Protein 8BJU (pdb70)

InterPro domains:
  IPR000719 Protein kinase domain [PF00069] (299-568)
  IPR000719 Protein kinase domain [PS50011] (299-569)
  IPR000719 Protein kinase domain [SM00220] (299-569)
  IPR008271 Serine/threonine-protein kinase, active site [PS00108] (422-434)
  IPR011009 Protein kinase-like domain superfamily [SSF56112] (279-580)
  IPR017164 Wee1-like protein kinase [PIRSF037281] (6-646)
  IPR017441 Protein kinase, ATP binding site [PS00107] (305-328)
  IPR050339 Cell Cycle and Stress Response Kinase [PTHR11042] (220-592)

Radius of gyration: 18.37 Å; Cα contacts (8 Å, |Δi|>4): 477; chains: 1; bounding box: 47×48×35 Å

B-factor: mean 33.81, std 9.66, range [19.19, 71.42]

Sequence (260 aa):
SRYTTEFHELEKIGSGEFGSVFKCVKRLDGCIYAIKRSKKPLAGSVDEQNALREVYAHAVLGQHSHVVRYFSAWAEDDHMLIQNEYCNGGSLADAISENYRIMSYFKEAELKDLLLQVGRGLRYIHSMSLVHMDIKPSNIFISRKVVMFKIGDLGHVTRISSPQVEEGDSRFLANEVLQENYTHLPKADIFALALTVVCAAGAEPLPRNGDQWHEIRQGRLPRIPQVLSQEFTELLKVMIHPDPERRPSAMALVKHSVVLLS

Foldseek 3Di:
DCDVVQWDFDAWQDDDQQATWTFIQGVPPRATKIKGKAAQDDPPDLSNLLVVQVVVCLVQDDDDLAAWAWDDWDDDPRMIMTITHDAVQAWQLVVLVVQVVVVHFQPQLRLLQLLLQNLRQLVRQVVSQKAQQEDARNQWGWHDVIHIHGHRSSQIAGLVDHDGDDYQLLLAAVCVVVVNSNLRLLSNLSSSLVRSQSRLAFDPGDNDDPRSVCLNCQDRGDGPDDYDPVVVVLSSQSSHNDSVSNDGSVRSNVDVVSVD

GO terms:
  GO:0004713 protein tyrosine kinase activity (F, IDA)
  GO:0005634 nucleus (C, IDA)
  GO:0010972 negative regulation of G2/M transition of mitotic cell cycle (P, IDA)
  GO:0004713 protein tyrosine kinase activity (F, EXP)
  GO:0004713 protein tyrosine kinase activity (F, TAS)
  GO:0005634 nucleus (C, TAS)
  GO:0005654 nucleoplasm (C, TAS)
  GO:0045740 positive regulation of DNA replication (P, TAS)
  GO:2000134 negative regulation of G1/S transition of mitotic cell cycle (P, TAS)
  GO:0000086 G2/M transition of mitotic cell cycle (P, TAS)
  GO:0005515 protein binding (F, IPI)
  GO:0005730 nucleolus (C, IDA)

Secondary structure (DSSP, 8-state):
-HHHHHEEEEEEEEEETTEEEEEEEETTT--EEEEEEEEPPPTTSHHHHHHHHHHHHHHH----TTBPPEEEEEEETTEEEEEEE--TT-BHHHHHHHHHHTT----HHHHHHHHHHHHHHHHHHHHTTEE----SGGGEEEE---EEEE--GGG-EETTB-------TTT--HHHHTT--TTHHHHHHHHHHHHHHHHTTPPPPPSSHHHHHHHHTTPPPP-SS---HHHHHHHHHHT-SSGGGSPPHHHHHT-HHHH-

Structure (mmCIF, N/CA/C/O backbone):
data_8BJU
#
_entry.id   8BJU
#
_cell.length_a   46.622
_cell.length_b   50.577
_cell.length_c   117.570
_cell.angle_alpha   90.00
_cell.angle_beta   90.00
_cell.angle_gamma   90.00
#
_symmetry.space_group_name_H-M   'P 21 21 21'
#
loop_
_entity.id
_entity.type
_entity.pdbx_description
1 polymer 'Wee1-like protein kinase'
2 non-polymer 2-(2-methoxyphenyl)-6-[[4-(4-methylpiperazin-1-yl)phenyl]amino]-1-[6-(2-oxidanylpropan-2-yl)pyridin-2-yl]pyrazolo[3,4-d]pyrimidin-3-one
3 water water
#
loop_
_atom_site.group_PDB
_atom_site.id
_atom_site.type_symbol
_atom_site.label_atom_id
_atom_site.label_alt_id
_atom_site.label_comp_id
_atom_site.label_asym_id
_atom_site.label_entity_id
_atom_site.label_seq_id
_atom_site.pdbx_PDB_ins_code
_atom_site.Cartn_x
_atom_site.Cartn_y
_atom_site.Cartn_z
_atom_site.occupancy
_atom_site.B_iso_or_equiv
_atom_site.auth_seq_id
_atom_site.auth_comp_id
_atom_site.auth_asym_id
_atom_site.auth_atom_id
_atom_site.pdbx_PDB_model_num
ATOM 1 N N . SER A 1 3 ? -33.363 -23.897 23.592 1.00 42.17 293 SER A N 1
ATOM 2 C CA . SER A 1 3 ? -32.496 -22.748 23.313 1.00 38.79 293 SER A CA 1
ATOM 3 C C . SER A 1 3 ? -31.919 -22.874 21.914 1.00 35.38 293 SER A C 1
ATOM 4 O O . SER A 1 3 ? -31.266 -23.868 21.641 1.00 34.54 293 SER A O 1
ATOM 7 N N . ARG A 1 4 ? -32.122 -21.878 21.033 1.00 33.03 294 ARG A N 1
ATOM 8 C CA . ARG A 1 4 ? -31.548 -21.924 19.676 1.00 31.71 294 ARG A CA 1
ATOM 9 C C . ARG A 1 4 ? -30.005 -21.989 19.771 1.00 30.81 294 ARG A C 1
ATOM 10 O O . ARG A 1 4 ? -29.363 -22.711 19.022 1.00 30.76 294 ARG A O 1
ATOM 18 N N . TYR A 1 5 ? -29.426 -21.242 20.718 1.00 29.59 295 TYR A N 1
ATOM 19 C CA . TYR A 1 5 ? -27.986 -21.163 20.904 1.00 29.14 295 TYR A CA 1
ATOM 20 C C . TYR A 1 5 ? -27.410 -22.522 21.207 1.00 30.49 295 TYR A C 1
ATOM 21 O O . TYR A 1 5 ? -26.480 -22.945 20.517 1.00 30.48 295 TYR A O 1
ATOM 30 N N . THR A 1 6 ? -28.002 -23.244 22.161 1.00 31.65 296 THR A N 1
ATOM 31 C CA . THR A 1 6 ? -27.464 -24.558 22.520 1.00 33.44 296 THR A CA 1
ATOM 32 C C . THR A 1 6 ? -27.875 -25.653 21.507 1.00 33.41 296 THR A C 1
ATOM 33 O O . THR A 1 6 ? -27.131 -26.607 21.312 1.00 34.26 296 THR A O 1
ATOM 37 N N . THR A 1 7 ? -29.039 -25.510 20.857 1.00 32.31 297 THR A N 1
ATOM 38 C CA . THR A 1 7 ? -29.476 -26.479 19.860 1.00 32.10 297 THR A CA 1
ATOM 39 C C . THR A 1 7 ? -28.630 -26.401 18.582 1.00 31.21 297 THR A C 1
ATOM 40 O O . THR A 1 7 ? -28.161 -27.435 18.101 1.00 31.74 297 THR A O 1
ATOM 44 N N . GLU A 1 8 ? -28.414 -25.193 18.049 1.00 28.91 298 GLU A N 1
ATOM 45 C CA . GLU A 1 8 ? -27.729 -25.001 16.776 1.00 28.52 298 GLU A CA 1
ATOM 46 C C . GLU A 1 8 ? -26.193 -24.938 16.872 1.00 27.47 298 GLU A C 1
ATOM 47 O O . GLU A 1 8 ? -25.532 -25.109 15.848 1.00 27.38 298 GLU A O 1
ATOM 53 N N . PHE A 1 9 ? -25.651 -24.564 18.050 1.00 25.87 299 PHE A N 1
ATOM 54 C CA . PHE A 1 9 ? -24.210 -24.361 18.209 1.00 25.09 299 PHE A CA 1
ATOM 55 C C . PHE A 1 9 ? -23.628 -25.095 19.408 1.00 24.70 299 PHE A C 1
ATOM 56 O O . PHE A 1 9 ? -24.313 -25.366 20.385 1.00 25.31 299 PHE A O 1
ATOM 64 N N . HIS A 1 10 ? -22.325 -25.365 19.366 1.00 24.77 300 HIS A N 1
ATOM 65 C CA . HIS A 1 10 ? -21.601 -25.902 20.491 1.00 24.67 300 HIS A CA 1
ATOM 66 C C . HIS A 1 10 ? -20.473 -24.910 20.803 1.00 25.46 300 HIS A C 1
ATOM 67 O O . HIS A 1 10 ? -19.667 -24.605 19.924 1.00 25.41 300 HIS A O 1
ATOM 74 N N . GLU A 1 11 ? -20.420 -24.396 22.045 1.00 26.72 301 GLU A N 1
ATOM 75 C CA . GLU A 1 11 ? -19.347 -23.492 22.505 1.00 27.56 301 GLU A CA 1
ATOM 76 C C . GLU A 1 11 ? -18.015 -24.206 22.539 1.00 29.60 301 GLU A C 1
ATOM 77 O O . GLU A 1 11 ? -17.917 -25.262 23.169 1.00 32.19 301 GLU A O 1
ATOM 83 N N . LEU A 1 12 ? -16.973 -23.580 22.014 1.00 29.43 302 LEU A N 1
ATOM 84 C CA . LEU A 1 12 ? -15.611 -24.109 21.931 1.00 30.93 302 LEU A CA 1
ATOM 85 C C . LEU A 1 12 ? -14.551 -23.358 22.708 1.00 33.63 302 LEU A C 1
ATOM 86 O O . LEU A 1 12 ? -13.528 -23.968 23.050 1.00 35.08 302 LEU A O 1
ATOM 91 N N . GLU A 1 13 ? -14.752 -22.062 22.988 1.00 33.23 303 GLU A N 1
ATOM 92 C CA . GLU A 1 13 ? -13.735 -21.249 23.672 1.00 33.19 303 GLU A CA 1
ATOM 93 C C . GLU A 1 13 ? -14.323 -19.864 23.983 1.00 32.14 303 GLU A C 1
ATOM 94 O O . GLU A 1 13 ? -14.881 -19.247 23.073 1.00 31.82 303 GLU A O 1
ATOM 100 N N . LYS A 1 14 ? -14.196 -19.351 25.231 1.00 30.04 304 LYS A N 1
ATOM 101 C CA . LYS A 1 14 ? -14.644 -17.982 25.535 1.00 28.07 304 LYS A CA 1
ATOM 102 C C . LYS A 1 14 ? -13.582 -17.058 24.964 1.00 27.76 304 LYS A C 1
ATOM 103 O O . LYS A 1 14 ? -12.388 -17.268 25.212 1.00 30.40 304 LYS A O 1
ATOM 109 N N . ILE A 1 15 ? -13.980 -16.101 24.102 1.00 24.61 305 ILE A N 1
ATOM 110 C CA . ILE A 1 15 ? -13.004 -15.217 23.483 1.00 23.84 305 ILE A CA 1
ATOM 111 C C . ILE A 1 15 ? -13.154 -13.736 23.860 1.00 25.26 305 ILE A C 1
ATOM 112 O O . ILE A 1 15 ? -12.317 -12.923 23.457 1.00 26.10 305 ILE A O 1
ATOM 117 N N . GLY A 1 16 ? -14.173 -13.392 24.626 1.00 26.49 306 GLY A N 1
ATOM 118 C CA . GLY A 1 16 ? -14.395 -12.016 25.035 1.00 28.36 306 GLY A CA 1
ATOM 119 C C . GLY A 1 16 ? -15.283 -11.955 26.254 1.00 31.30 306 GLY A C 1
ATOM 120 O O . GLY A 1 16 ? -16.141 -12.821 26.444 1.00 29.36 306 GLY A O 1
ATOM 121 N N . SER A 1 17 ? -15.043 -10.973 27.107 1.00 34.78 307 SER A N 1
ATOM 122 C CA . SER A 1 17 ? -15.839 -10.801 28.325 1.00 38.84 307 SER A CA 1
ATOM 123 C C . SER A 1 17 ? -15.732 -9.375 28.799 1.00 42.60 307 SER A C 1
ATOM 124 O O . SER A 1 17 ? -14.663 -8.767 28.698 1.00 43.51 307 SER A O 1
ATOM 127 N N . GLY A 1 18 ? -16.833 -8.854 29.318 1.00 44.13 308 GLY A N 1
ATOM 128 C CA . GLY A 1 18 ? -16.864 -7.503 29.854 1.00 45.64 308 GLY A CA 1
ATOM 129 C C . GLY A 1 18 ? -18.267 -7.020 30.113 1.00 46.66 308 GLY A C 1
ATOM 130 O O . GLY A 1 18 ? -19.178 -7.818 30.364 1.00 45.73 308 GLY A O 1
ATOM 131 N N . GLU A 1 19 ? -18.437 -5.701 30.078 1.00 48.07 309 GLU A N 1
ATOM 132 C CA . GLU A 1 19 ? -19.746 -5.088 30.275 1.00 49.55 309 GLU A CA 1
ATOM 133 C C . GLU A 1 19 ? -20.658 -5.470 29.088 1.00 49.98 309 GLU A C 1
ATOM 134 O O . GLU A 1 19 ? -21.839 -5.749 29.301 1.00 50.82 309 GLU A O 1
ATOM 140 N N . PHE A 1 20 ? -20.081 -5.590 27.854 1.00 49.14 310 PHE A N 1
ATOM 141 C CA . PHE A 1 20 ? -20.788 -6.033 26.647 1.00 48.11 310 PHE A CA 1
ATOM 142 C C . PHE A 1 20 ? -21.334 -7.481 26.735 1.00 46.39 310 PHE A C 1
ATOM 143 O O . PHE A 1 20 ? -22.000 -7.937 25.814 1.00 47.01 310 PHE A O 1
ATOM 151 N N . GLY A 1 21 ? -21.013 -8.207 27.797 1.00 44.13 311 GLY A N 1
ATOM 152 C CA . GLY A 1 21 ? -21.471 -9.579 27.980 1.00 41.49 311 GLY A CA 1
ATOM 153 C C . GLY A 1 21 ? -20.346 -10.566 27.796 1.00 37.03 311 GLY A C 1
ATOM 154 O O . GLY A 1 21 ? -19.317 -10.475 28.475 1.00 37.48 311 GLY A O 1
ATOM 155 N N . SER A 1 22 ? -20.534 -11.538 26.902 1.00 32.38 312 SER A N 1
ATOM 156 C CA . SER A 1 22 ? -19.488 -12.539 26.635 1.00 28.73 312 SER A CA 1
ATOM 157 C C . SER A 1 22 ? -19.554 -12.946 25.168 1.00 25.20 312 SER A C 1
ATOM 158 O O . SER A 1 22 ? -20.619 -12.950 24.573 1.00 24.31 312 SER A O 1
ATOM 161 N N . VAL A 1 23 ? -18.410 -13.241 24.600 1.00 23.97 313 VAL A N 1
ATOM 162 C CA . VAL A 1 23 ? -18.343 -13.706 23.209 1.00 22.72 313 VAL A CA 1
ATOM 163 C C . VAL A 1 23 ? -17.664 -15.095 23.238 1.00 23.69 313 VAL A C 1
ATOM 164 O O . VAL A 1 23 ? -16.662 -15.285 23.935 1.00 23.49 313 VAL A O 1
ATOM 168 N N . PHE A 1 24 ? -18.232 -16.091 22.517 1.00 23.75 314 PHE A N 1
ATOM 169 C CA . PHE A 1 24 ? -17.638 -17.411 22.445 1.00 24.05 314 PHE A CA 1
ATOM 170 C C . PHE A 1 24 ? -17.393 -17.795 20.990 1.00 22.52 314 PHE A C 1
ATOM 171 O O . PHE A 1 24 ? -18.124 -17.419 20.083 1.00 21.50 314 PHE A O 1
ATOM 179 N N . LYS A 1 25 ? -16.337 -18.552 20.779 1.00 22.17 315 LYS A N 1
ATOM 180 C CA . LYS A 1 25 ? -16.044 -19.177 19.519 1.00 22.23 315 LYS A CA 1
ATOM 181 C C . LYS A 1 25 ? -16.952 -20.436 19.558 1.00 23.46 315 LYS A C 1
ATOM 182 O O . LYS A 1 25 ? -16.884 -21.211 20.512 1.00 24.65 315 LYS A O 1
ATOM 188 N N . CYS A 1 26 ? -17.820 -20.625 18.547 1.00 22.22 316 CYS A N 1
ATOM 189 C CA . CYS A 1 26 ? -18.755 -21.763 18.547 1.00 22.71 316 CYS A CA 1
ATOM 190 C C . CYS A 1 26 ? -18.676 -22.487 17.220 1.00 23.11 316 CYS A C 1
ATOM 191 O O . CYS A 1 26 ? -18.471 -21.843 16.208 1.00 24.14 316 CYS A O 1
ATOM 194 N N . VAL A 1 27 ? -18.990 -23.778 17.224 1.00 22.54 317 VAL A N 1
ATOM 195 C CA . VAL A 1 27 ? -19.185 -24.484 15.974 1.00 22.93 317 VAL A CA 1
ATOM 196 C C . VAL A 1 27 ? -20.707 -24.608 15.750 1.00 23.73 317 VAL A C 1
ATOM 197 O O . VAL A 1 27 ? -21.446 -24.960 16.668 1.00 25.10 317 VAL A O 1
ATOM 201 N N . LYS A 1 28 ? -21.155 -24.353 14.510 1.00 23.08 318 LYS A N 1
ATOM 202 C CA . LYS A 1 28 ? -22.571 -24.521 14.183 1.00 23.40 318 LYS A CA 1
ATOM 203 C C . LYS A 1 28 ? -22.720 -25.982 13.762 1.00 24.10 318 LYS A C 1
ATOM 204 O O . LYS A 1 28 ? -22.020 -26.418 12.864 1.00 24.37 318 LYS A O 1
ATOM 210 N N . ARG A 1 29 ? -23.598 -26.715 14.410 1.00 24.85 319 ARG A N 1
ATOM 211 C CA . ARG A 1 29 ? -23.742 -28.159 14.165 1.00 26.61 319 ARG A CA 1
ATOM 212 C C . ARG A 1 29 ? -24.102 -28.525 12.758 1.00 27.09 319 ARG A C 1
ATOM 213 O O . ARG A 1 29 ? -23.601 -29.527 12.232 1.00 27.98 319 ARG A O 1
ATOM 221 N N . LEU A 1 30 ? -24.966 -27.729 12.136 1.00 27.25 320 LEU A N 1
ATOM 222 C CA . LEU A 1 30 ? -25.454 -28.039 10.809 1.00 29.12 320 LEU A CA 1
ATOM 223 C C . LEU A 1 30 ? -24.416 -27.894 9.714 1.00 29.40 320 LEU A C 1
ATOM 224 O O . LEU A 1 30 ? -24.406 -28.696 8.762 1.00 31.38 320 LEU A O 1
ATOM 229 N N . ASP A 1 31 ? -23.576 -26.846 9.792 1.00 27.70 321 ASP A N 1
ATOM 230 C CA . ASP A 1 31 ? -22.626 -26.594 8.714 1.00 26.48 321 ASP A CA 1
ATOM 231 C C . ASP A 1 31 ? -21.177 -26.854 9.065 1.00 26.46 321 ASP A C 1
ATOM 232 O O . ASP A 1 31 ? -20.344 -26.797 8.161 1.00 27.41 321 ASP A O 1
ATOM 237 N N . GLY A 1 32 ? -20.892 -27.154 10.331 1.00 25.86 322 GLY A N 1
ATOM 238 C CA . GLY A 1 32 ? -19.533 -27.422 10.803 1.00 27.08 322 GLY A CA 1
ATOM 239 C C . GLY A 1 32 ? -18.603 -26.222 10.763 1.00 26.47 322 GLY A C 1
ATOM 240 O O . GLY A 1 32 ? -17.377 -26.386 10.835 1.00 28.16 322 GLY A O 1
ATOM 241 N N . CYS A 1 33 ? -19.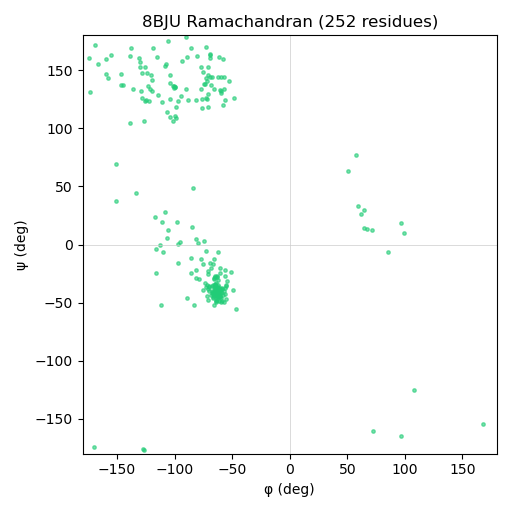156 -25.030 10.587 1.00 24.14 323 CYS A N 1
ATOM 242 C CA . CYS A 1 33 ? -18.366 -23.817 10.501 1.00 23.97 323 CYS A CA 1
ATOM 243 C C . CYS A 1 33 ? -18.239 -23.154 11.864 1.00 23.87 323 CYS A C 1
ATOM 244 O O . CYS A 1 33 ? -19.078 -23.350 12.734 1.00 24.63 323 CYS A O 1
ATOM 247 N N . ILE A 1 34 ? -17.206 -22.336 12.009 1.00 23.71 324 ILE A N 1
ATOM 248 C CA . ILE A 1 34 ? -16.928 -21.663 13.279 1.00 23.48 324 ILE A CA 1
ATOM 249 C C . ILE A 1 34 ? -17.436 -20.241 13.232 1.00 22.38 324 ILE A C 1
ATOM 250 O O . ILE A 1 34 ? -17.239 -19.532 12.244 1.00 23.81 324 ILE A O 1
ATOM 255 N N . TYR A 1 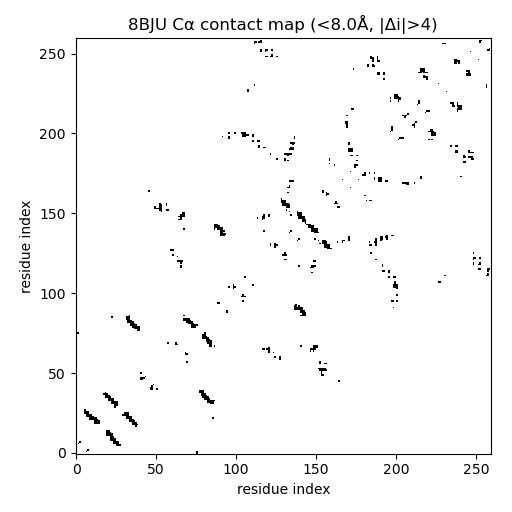35 ? -18.094 -19.824 14.299 1.00 20.81 325 TYR A N 1
ATOM 256 C CA . TYR A 1 35 ? -18.632 -18.472 14.393 1.00 20.92 325 TYR A CA 1
ATOM 257 C C . TYR A 1 35 ? -18.255 -17.816 15.711 1.00 21.26 325 TYR A C 1
ATOM 258 O O . TYR A 1 35 ? -17.992 -18.495 16.700 1.00 21.76 325 TYR A O 1
ATOM 267 N N . ALA A 1 36 ? -18.326 -16.465 15.755 1.00 19.51 326 ALA A N 1
ATOM 268 C CA . ALA A 1 36 ? -18.148 -15.730 17.020 1.00 20.78 326 ALA A CA 1
ATOM 269 C C . ALA A 1 36 ? -19.582 -15.315 17.418 1.00 20.19 326 ALA A C 1
ATOM 270 O O . ALA A 1 36 ? -20.263 -14.728 16.606 1.00 20.13 326 ALA A O 1
ATOM 272 N N . ILE A 1 37 ? -20.021 -15.658 18.633 1.00 20.02 327 ILE A N 1
ATOM 273 C CA . ILE A 1 37 ? -21.368 -15.333 19.079 1.00 20.96 327 ILE A CA 1
ATOM 274 C C . ILE A 1 37 ? -21.285 -14.569 20.375 1.00 21.97 327 ILE A C 1
ATOM 275 O O . ILE A 1 37 ? -20.686 -15.051 21.336 1.00 21.50 327 ILE A O 1
ATOM 280 N N . LYS A 1 38 ? -21.888 -13.381 20.388 1.00 22.49 328 LYS A N 1
ATOM 281 C CA . LYS A 1 38 ? -21.923 -12.524 21.568 1.00 22.44 328 LYS A CA 1
ATOM 282 C C . LYS A 1 38 ? -23.287 -12.704 22.212 1.00 24.44 328 LYS A C 1
ATOM 283 O O . LYS A 1 38 ? -24.309 -12.690 21.510 1.00 25.15 328 LYS A O 1
ATOM 289 N N . ARG A 1 39 ? -23.296 -12.854 23.505 1.00 24.06 329 ARG A N 1
ATOM 290 C CA . ARG A 1 39 ? -24.545 -13.011 24.251 1.00 26.00 329 ARG A CA 1
ATOM 291 C C . ARG A 1 39 ? -24.522 -11.935 25.316 1.00 28.24 329 ARG A C 1
ATOM 292 O O . ARG A 1 39 ? -23.592 -11.914 26.141 1.00 28.30 329 ARG A O 1
ATOM 300 N N . SER A 1 40 ? -25.552 -11.086 25.338 1.00 29.96 330 SER A N 1
ATOM 301 C CA . SER A 1 40 ? -25.591 -10.007 26.294 1.00 31.30 330 SER A CA 1
ATOM 302 C C . SER A 1 40 ? -26.983 -9.835 26.874 1.00 31.24 330 SER A C 1
ATOM 303 O O . SER A 1 40 ? -27.975 -10.277 26.287 1.00 31.85 330 SER A O 1
ATOM 306 N N . LYS A 1 41 ? -27.061 -9.148 28.005 1.00 31.06 331 LYS A N 1
ATOM 307 C CA . LYS A 1 41 ? -28.344 -8.872 28.631 1.00 30.25 331 LYS A CA 1
ATOM 308 C C . LYS A 1 41 ? -29.104 -7.857 27.797 1.00 30.17 331 LYS A C 1
ATOM 309 O O . LYS A 1 41 ? -28.509 -6.999 27.163 1.00 30.13 331 LYS A O 1
ATOM 315 N N . LYS A 1 42 ? -30.436 -7.878 27.862 1.00 30.54 332 LYS A N 1
ATOM 316 C CA . LYS A 1 42 ? -31.269 -6.864 27.211 1.00 31.50 332 LYS A CA 1
ATOM 317 C C . LYS A 1 42 ? -30.856 -5.466 27.714 1.00 32.18 332 LYS A C 1
ATOM 318 O O . LYS A 1 42 ? -30.776 -5.271 28.936 1.00 31.28 332 LYS A O 1
ATOM 324 N N . PRO A 1 43 ? -30.501 -4.553 26.800 1.00 32.77 333 PRO A N 1
ATOM 325 C CA . PRO A 1 43 ? -30.118 -3.189 27.223 1.00 33.13 333 PRO A CA 1
ATOM 326 C C . PRO A 1 43 ? -31.158 -2.429 28.035 1.00 33.75 333 PRO A C 1
ATOM 327 O O . PRO A 1 43 ? -32.357 -2.539 27.769 1.00 33.89 333 PRO A O 1
ATOM 331 N N . LEU A 1 44 ? -30.714 -1.618 29.007 1.00 33.79 334 LEU A N 1
ATOM 332 C CA . LEU A 1 44 ? -31.641 -0.803 29.800 1.00 34.75 334 LEU A CA 1
ATOM 333 C C . LEU A 1 44 ? -32.162 0.369 28.934 1.00 33.72 334 LEU A C 1
ATOM 334 O O . LEU A 1 44 ? -31.390 1.014 28.232 1.00 32.89 334 LEU A O 1
ATOM 339 N N . ALA A 1 45 ? -33.474 0.675 29.016 1.00 34.08 335 ALA A N 1
ATOM 340 C CA . ALA A 1 45 ? -34.054 1.787 28.257 1.00 35.04 335 ALA A CA 1
ATOM 341 C C . ALA A 1 45 ? -33.349 3.102 28.588 1.00 35.41 335 ALA A C 1
ATOM 342 O O . ALA A 1 45 ? -33.044 3.356 29.763 1.00 34.56 335 ALA A O 1
ATOM 344 N N . GLY A 1 46 ? -33.009 3.863 27.550 1.00 34.85 336 GLY A N 1
ATOM 345 C CA . GLY A 1 46 ? -32.344 5.150 27.710 1.00 35.23 336 GLY A CA 1
ATOM 346 C C . GLY A 1 46 ? -30.838 5.085 27.842 1.00 34.54 336 GLY A C 1
ATOM 347 O O . GLY A 1 46 ? -30.168 6.120 27.786 1.00 35.74 336 GLY A O 1
ATOM 348 N N . SER A 1 47 ? -30.266 3.858 27.943 1.00 32.28 337 SER A N 1
ATOM 349 C CA . SER A 1 47 ? -28.845 3.719 28.128 1.00 30.86 337 SER A CA 1
ATOM 350 C C . SER A 1 47 ? -28.071 3.869 26.832 1.00 31.74 337 SER A C 1
ATOM 351 O O . SER A 1 47 ? -28.609 3.659 25.740 1.00 32.14 337 SER A O 1
ATOM 354 N N . VAL A 1 48 ? -26.767 4.128 26.970 1.00 31.14 338 VAL A N 1
ATOM 355 C CA . VAL A 1 48 ? -25.849 4.150 25.835 1.00 31.94 338 VAL A CA 1
ATOM 356 C C . VAL A 1 48 ? -25.828 2.739 25.195 1.00 31.62 338 VAL A C 1
ATOM 357 O O . VAL A 1 48 ? -25.843 2.621 23.962 1.00 32.32 338 VAL A O 1
ATOM 361 N N . ASP A 1 49 ? -25.877 1.672 26.031 1.00 30.63 339 ASP A N 1
ATOM 362 C CA . ASP A 1 49 ? -25.911 0.276 25.560 1.00 30.17 339 ASP A CA 1
ATOM 363 C C . ASP A 1 49 ? -27.117 0.063 24.589 1.00 28.28 339 ASP A C 1
ATOM 364 O O . ASP A 1 49 ? -26.988 -0.597 23.539 1.00 28.77 339 ASP A O 1
ATOM 369 N N . GLU A 1 50 ? -28.291 0.627 24.951 1.00 26.71 340 GLU A N 1
ATOM 370 C CA . GLU A 1 50 ? -29.458 0.504 24.069 1.00 26.76 340 GLU A CA 1
ATOM 371 C C . GLU A 1 50 ? -29.213 1.220 22.729 1.00 27.26 340 GLU A C 1
ATOM 372 O O . GLU A 1 50 ? -29.550 0.672 21.663 1.00 27.17 340 GLU A O 1
ATOM 378 N N . GLN A 1 51 ? -28.636 2.435 22.775 1.00 28.03 341 GLN A N 1
ATOM 379 C CA . GLN A 1 51 ? -28.372 3.222 21.549 1.00 27.92 341 GLN A CA 1
ATOM 380 C C . GLN A 1 51 ? -27.336 2.518 20.658 1.00 27.21 341 GLN A C 1
ATOM 381 O O . GLN A 1 51 ? -27.474 2.506 19.433 1.00 27.08 341 GLN A O 1
ATOM 387 N N . ASN A 1 52 ? -26.332 1.903 21.284 1.00 25.22 342 ASN A N 1
ATOM 388 C CA . ASN A 1 52 ? -25.312 1.121 20.551 1.00 25.34 342 ASN A CA 1
ATOM 389 C C . ASN A 1 52 ? -25.976 -0.077 19.852 1.00 25.25 342 ASN A C 1
ATOM 390 O O . ASN A 1 52 ? -25.705 -0.332 18.664 1.00 25.52 342 ASN A O 1
ATOM 395 N N . ALA A 1 53 ? -26.868 -0.810 20.565 1.00 25.12 343 ALA A N 1
ATOM 396 C CA . ALA A 1 53 ? -27.576 -1.971 19.985 1.00 25.50 343 ALA A CA 1
ATOM 397 C C . ALA A 1 53 ? -28.442 -1.579 18.786 1.00 25.67 343 ALA A C 1
ATOM 398 O O . ALA A 1 53 ? -28.464 -2.314 17.787 1.00 26.54 343 ALA A O 1
ATOM 400 N N . LEU A 1 54 ? -29.098 -0.405 18.865 1.00 24.32 344 LEU A N 1
ATOM 401 C CA . LEU A 1 54 ? -29.904 0.125 17.764 1.00 24.67 344 LEU A CA 1
ATOM 402 C C . LEU A 1 54 ? -29.022 0.466 16.557 1.00 24.20 344 LEU A C 1
ATOM 403 O O . LEU A 1 54 ? -29.384 0.132 15.419 1.00 24.80 344 LEU A O 1
ATOM 408 N N . ARG A 1 55 ? -27.851 1.132 16.810 1.00 23.11 345 ARG A N 1
ATOM 409 C CA . ARG A 1 55 ? -26.918 1.487 15.727 1.00 23.23 345 ARG A CA 1
ATOM 410 C C . ARG A 1 55 ? -26.410 0.227 15.034 1.00 24.44 345 ARG A C 1
ATOM 411 O O . ARG A 1 55 ? -26.334 0.160 13.802 1.00 24.71 345 ARG A O 1
ATOM 419 N N . GLU A 1 56 ? -26.115 -0.810 15.829 1.00 24.34 346 GLU A N 1
ATOM 420 C CA . GLU A 1 56 ? -25.630 -2.062 15.279 1.00 25.21 346 GLU A CA 1
ATOM 421 C C . GLU A 1 56 ? -26.678 -2.800 14.433 1.00 24.97 346 GLU A C 1
ATOM 422 O O . GLU A 1 56 ? -26.359 -3.290 13.349 1.00 24.76 346 GLU A O 1
ATOM 428 N N . VAL A 1 57 ? -27.968 -2.825 14.886 1.00 25.00 347 VAL A N 1
ATOM 429 C CA . VAL A 1 57 ? -29.024 -3.471 14.091 1.00 25.20 347 VAL A CA 1
ATOM 430 C C . VAL A 1 57 ? -29.133 -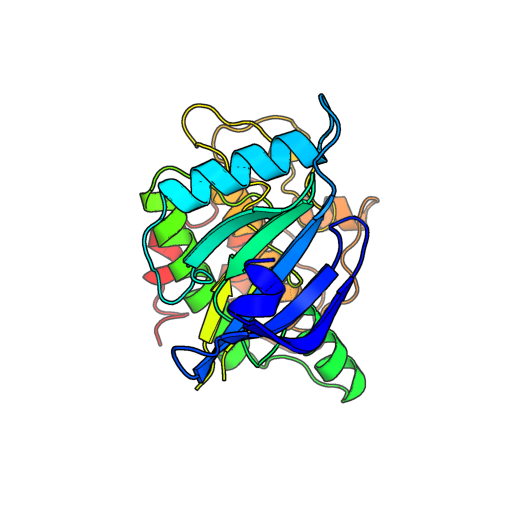2.758 12.696 1.00 25.70 347 VAL A C 1
ATOM 431 O O . VAL A 1 57 ? -29.190 -3.418 11.642 1.00 27.26 347 VAL A O 1
ATOM 435 N N . TYR A 1 58 ? -29.121 -1.409 12.710 1.00 24.63 348 TYR A N 1
ATOM 436 C CA . TYR A 1 58 ? -29.229 -0.663 11.458 1.00 24.98 348 TYR A CA 1
ATOM 437 C C . TYR A 1 58 ? -28.052 -0.990 10.518 1.00 24.57 348 TYR A C 1
ATOM 438 O O . TYR A 1 58 ? -28.255 -1.307 9.328 1.00 24.14 348 TYR A O 1
ATOM 447 N N . ALA A 1 59 ? -26.826 -0.933 11.059 1.00 23.12 349 ALA A N 1
ATOM 448 C CA . ALA A 1 59 ? -25.628 -1.229 10.269 1.00 22.63 349 ALA A CA 1
ATOM 449 C C . ALA A 1 59 ? -25.689 -2.638 9.666 1.00 25.93 349 ALA A C 1
ATOM 450 O O . ALA A 1 59 ? -25.421 -2.791 8.476 1.00 25.58 349 ALA A O 1
ATOM 452 N N . HIS A 1 60 ? -26.122 -3.641 10.465 1.00 27.71 350 HIS A N 1
ATOM 453 C CA . HIS A 1 60 ? -26.273 -5.030 10.003 1.00 30.66 350 HIS A CA 1
ATOM 454 C C . HIS A 1 60 ? -27.303 -5.183 8.899 1.00 32.10 350 HIS A C 1
ATOM 455 O O . HIS A 1 60 ? -27.152 -6.088 8.069 1.00 33.28 350 HIS A O 1
ATOM 462 N N . ALA A 1 61 ? -28.347 -4.339 8.887 1.00 31.54 351 ALA A N 1
ATOM 463 C CA . ALA A 1 61 ? -29.369 -4.402 7.836 1.00 32.86 351 ALA A CA 1
ATOM 464 C C . ALA A 1 61 ? -28.915 -3.679 6.555 1.00 34.00 351 ALA A C 1
ATOM 465 O O . ALA A 1 61 ? -29.407 -3.996 5.459 1.00 36.35 351 ALA A O 1
ATOM 467 N N . VAL A 1 62 ? -28.054 -2.659 6.683 1.00 32.14 352 VAL A N 1
ATOM 468 C CA . VAL A 1 62 ? -27.656 -1.826 5.546 1.00 31.77 352 VAL A CA 1
ATOM 469 C C . VAL A 1 62 ? -26.446 -2.368 4.807 1.00 30.68 352 VAL A C 1
ATOM 470 O O . VAL A 1 62 ? -26.425 -2.389 3.563 1.00 30.85 352 VAL A O 1
ATOM 474 N N . LEU A 1 63 ? -25.436 -2.763 5.558 1.00 28.77 353 LEU A N 1
ATOM 475 C CA . LEU A 1 63 ? -24.204 -3.234 4.966 1.00 28.94 353 LEU A CA 1
ATOM 476 C C . LEU A 1 63 ? -24.318 -4.622 4.363 1.00 31.28 353 LEU A C 1
ATOM 477 O O . LEU A 1 63 ? -24.863 -5.557 4.967 1.00 32.41 353 LEU A O 1
ATOM 482 N N . GLY A 1 64 ? -23.716 -4.775 3.194 1.00 32.35 354 GLY A N 1
ATOM 483 C CA . GLY A 1 64 ? -23.594 -6.073 2.566 1.00 33.32 354 GLY A CA 1
ATOM 484 C C . GLY A 1 64 ? -22.307 -6.734 3.010 1.00 34.54 354 GLY A C 1
ATOM 485 O O . GLY A 1 64 ? -21.512 -6.150 3.762 1.00 34.63 354 GLY A O 1
ATOM 486 N N . GLN A 1 65 ? -22.083 -7.948 2.530 1.00 34.15 355 GLN A N 1
ATOM 487 C CA . GLN A 1 65 ? -20.868 -8.679 2.857 1.00 34.47 355 GLN A CA 1
ATOM 488 C C . GLN A 1 65 ? -19.667 -7.976 2.199 1.00 33.48 355 GLN A C 1
ATOM 489 O O . GLN A 1 65 ? -19.759 -7.523 1.054 1.00 33.60 355 GLN A O 1
ATOM 495 N N . HIS A 1 66 ? -18.557 -7.844 2.949 1.00 32.50 356 HIS A N 1
ATOM 496 C CA . HIS A 1 66 ? -17.345 -7.203 2.429 1.00 32.02 356 HIS A CA 1
ATOM 497 C C . HIS A 1 66 ? -16.164 -7.927 3.019 1.00 32.38 356 HIS A C 1
ATOM 498 O O . HIS A 1 66 ? -16.197 -8.269 4.209 1.00 33.11 356 HIS A O 1
ATOM 505 N N . SER A 1 67 ? -15.140 -8.196 2.209 1.00 31.15 357 SER A N 1
ATOM 506 C CA . SER A 1 67 ? -13.943 -8.913 2.688 1.00 32.01 357 SER A CA 1
ATOM 507 C C . SER A 1 67 ? -13.253 -8.271 3.883 1.00 30.21 357 SER A C 1
ATOM 508 O O . SER A 1 67 ? -12.504 -8.954 4.599 1.00 30.79 357 SER A O 1
ATOM 511 N N . HIS A 1 68 ? -13.483 -6.952 4.088 1.00 28.39 358 HIS A N 1
ATOM 512 C CA . HIS A 1 68 ? -12.820 -6.262 5.172 1.00 26.71 358 HIS A CA 1
ATOM 513 C C . HIS A 1 68 ? -13.768 -5.713 6.231 1.00 24.98 358 HIS A C 1
ATOM 514 O O . HIS A 1 68 ? -13.447 -4.744 6.919 1.00 25.44 358 HIS A O 1
ATOM 521 N N . VAL A 1 69 ? -14.953 -6.304 6.332 1.00 23.60 359 VAL A N 1
ATOM 522 C CA . VAL A 1 69 ? -15.885 -6.036 7.403 1.00 23.90 359 VAL A CA 1
ATOM 523 C C . VAL A 1 69 ? -16.255 -7.410 7.934 1.00 23.23 359 VAL A C 1
ATOM 524 O O . VAL A 1 69 ? -16.544 -8.329 7.149 1.00 23.87 359 VAL A O 1
ATOM 528 N N . VAL A 1 70 ? -16.220 -7.588 9.278 1.00 21.97 360 VAL A N 1
ATOM 529 C CA . VAL A 1 70 ? -16.631 -8.860 9.865 1.00 22.53 360 VAL A CA 1
ATOM 530 C C . VAL A 1 70 ? -18.078 -9.190 9.475 1.00 23.92 360 VAL A C 1
ATOM 531 O O . VAL A 1 70 ? -19.011 -8.398 9.698 1.00 24.14 360 VAL A O 1
ATOM 535 N N . ARG A 1 71 ? -18.214 -10.335 8.808 1.00 24.68 361 ARG A N 1
ATOM 536 C CA . ARG A 1 71 ? -19.495 -10.802 8.329 1.00 25.05 361 ARG A CA 1
ATOM 537 C C . ARG A 1 71 ? -20.516 -11.036 9.416 1.00 24.34 361 ARG A C 1
ATOM 538 O O . ARG A 1 71 ? -20.246 -11.656 10.470 1.00 24.93 361 ARG A O 1
ATOM 546 N N . TYR A 1 72 ? -21.721 -10.524 9.173 1.00 24.27 362 TYR A N 1
ATOM 547 C CA . TYR A 1 72 ? -22.815 -10.682 10.114 1.00 24.00 362 TYR A CA 1
ATOM 548 C C . TYR A 1 72 ? -23.707 -11.831 9.583 1.00 26.09 362 TYR A C 1
ATOM 549 O O . TYR A 1 72 ? -24.026 -11.840 8.380 1.00 27.62 362 TYR A O 1
ATOM 558 N N . PHE A 1 73 ? -24.148 -12.749 10.459 1.00 25.02 363 PHE A N 1
ATOM 559 C CA . PHE A 1 73 ? -25.016 -13.838 10.006 1.00 26.37 363 PHE A CA 1
ATOM 560 C C . PHE A 1 73 ? -26.420 -13.760 10.535 1.00 27.19 363 PHE A C 1
ATOM 561 O O . PHE A 1 73 ? -27.373 -13.870 9.760 1.00 28.30 363 PHE A O 1
ATOM 569 N N . SER A 1 74 ? -26.569 -13.618 11.855 1.00 26.65 364 SER A N 1
ATOM 570 C CA . SER A 1 74 ? -27.893 -13.650 12.459 1.00 27.76 364 SER A CA 1
ATOM 571 C C . SER A 1 74 ? -27.883 -12.986 13.835 1.00 26.51 364 SER A C 1
ATOM 572 O O . SER A 1 74 ? -26.825 -12.809 14.419 1.00 25.14 364 SER A O 1
ATOM 575 N N . ALA A 1 75 ? -29.068 -12.575 14.319 1.00 27.12 365 ALA A N 1
ATOM 576 C CA . ALA A 1 75 ? -29.254 -12.030 15.655 1.00 27.77 365 ALA A CA 1
ATOM 577 C C . ALA A 1 75 ? -30.648 -12.450 16.135 1.00 27.31 365 ALA A C 1
ATOM 578 O O . ALA A 1 75 ? -31.590 -12.461 15.334 1.00 28.50 365 ALA A O 1
ATOM 580 N N . TRP A 1 76 ? -30.763 -12.874 17.388 1.00 25.90 366 TRP A N 1
ATOM 581 C CA . TRP A 1 76 ? -32.041 -13.314 17.930 1.00 26.64 366 TRP A CA 1
ATOM 582 C C . TRP A 1 76 ? -32.051 -13.171 19.449 1.00 27.26 366 TRP A C 1
ATOM 583 O O . TRP A 1 76 ? -30.997 -13.024 20.074 1.00 27.94 366 TRP A O 1
ATOM 594 N N . ALA A 1 77 ? -33.240 -13.197 20.048 1.00 27.01 367 ALA A N 1
ATOM 595 C CA . ALA A 1 77 ? -33.380 -13.082 21.488 1.00 28.08 367 ALA A CA 1
ATOM 596 C C . ALA A 1 77 ? -33.693 -14.427 22.112 1.00 29.82 367 ALA A C 1
ATOM 597 O O . ALA A 1 77 ? -34.440 -15.228 21.543 1.00 30.77 367 ALA A O 1
ATOM 599 N N . GLU A 1 78 ? -33.181 -14.652 23.309 1.00 29.21 368 GLU A N 1
ATOM 600 C CA . GLU A 1 78 ? -33.461 -15.832 24.083 1.00 30.73 368 GLU A CA 1
ATOM 601 C C . GLU A 1 78 ? -33.645 -15.361 25.487 1.00 34.23 368 GLU A C 1
ATOM 602 O O . GLU A 1 78 ? -32.663 -14.984 26.104 1.00 34.73 368 GLU A O 1
ATOM 608 N N . ASP A 1 79 ? -34.899 -15.300 25.968 1.00 36.21 369 ASP A N 1
ATOM 609 C CA . ASP A 1 79 ? -35.172 -14.953 27.352 1.00 38.67 369 ASP A CA 1
ATOM 610 C C . ASP A 1 79 ? -34.462 -13.654 27.827 1.00 40.02 369 ASP A C 1
ATOM 611 O O . ASP A 1 79 ? -33.573 -13.733 28.690 1.00 41.16 369 ASP A O 1
ATOM 616 N N . ASP A 1 80 ? -34.783 -12.481 27.226 1.00 39.57 370 ASP A N 1
ATOM 617 C CA . ASP A 1 80 ? -34.130 -11.222 27.671 1.00 39.77 370 ASP A CA 1
ATOM 618 C C . ASP A 1 80 ? -32.617 -11.139 27.448 1.00 38.04 370 ASP A C 1
ATOM 619 O O . ASP A 1 80 ? -31.936 -10.342 28.102 1.00 38.37 370 ASP A O 1
ATOM 624 N N . HIS A 1 81 ? -32.085 -12.036 26.650 1.00 35.95 371 HIS A N 1
ATOM 625 C CA . HIS A 1 81 ? -30.687 -11.984 26.252 1.00 34.26 371 HIS A CA 1
ATOM 626 C C . HIS A 1 81 ? -30.679 -11.867 24.745 1.00 31.88 371 HIS A C 1
ATOM 627 O O . HIS A 1 81 ? -31.511 -12.482 24.074 1.00 31.67 371 HIS A O 1
ATOM 634 N N . MET A 1 82 ? -29.765 -11.071 24.203 1.00 29.69 372 MET A N 1
ATOM 635 C CA . MET A 1 82 ? -29.619 -10.889 22.780 1.00 29.56 372 MET A CA 1
ATOM 636 C C . MET A 1 82 ? -28.385 -11.685 22.346 1.00 27.41 372 MET A C 1
ATOM 637 O O . MET A 1 82 ? -27.389 -11.736 23.069 1.00 26.77 372 MET A O 1
ATOM 642 N N . LEU A 1 83 ? -28.487 -12.347 21.200 1.00 25.39 373 LEU A N 1
ATOM 643 C CA . LEU A 1 83 ? -27.361 -13.132 20.643 1.00 25.18 373 LEU A CA 1
ATOM 644 C C . LEU A 1 83 ? -27.080 -12.617 19.272 1.00 25.45 373 LEU A C 1
ATOM 645 O O . LEU A 1 83 ? -28.011 -12.307 18.508 1.00 26.76 373 LEU A O 1
ATOM 650 N N . ILE A 1 84 ? -25.806 -12.443 18.959 1.00 24.15 374 ILE A N 1
ATOM 651 C CA . ILE A 1 84 ? -25.410 -11.981 17.641 1.00 25.11 374 ILE A CA 1
ATOM 652 C C . ILE A 1 84 ? -24.366 -12.959 17.128 1.00 23.97 374 ILE A C 1
ATOM 653 O O . ILE A 1 84 ? -23.356 -13.176 17.788 1.00 23.73 374 ILE A O 1
ATOM 658 N N . GLN A 1 85 ? -24.606 -13.501 15.945 1.00 22.41 375 GLN A N 1
ATOM 659 C CA . GLN A 1 85 ? -23.703 -14.467 15.309 1.00 21.41 375 GLN A CA 1
ATOM 660 C C . GLN A 1 85 ? -22.961 -13.828 14.157 1.00 21.65 375 GLN A C 1
ATOM 661 O O . GLN A 1 85 ? -23.549 -13.478 13.128 1.00 23.05 375 GLN A O 1
ATOM 667 N N . ASN A 1 86 ? -21.649 -13.713 14.309 1.00 20.53 376 ASN A N 1
ATOM 668 C CA . ASN A 1 86 ? -20.754 -13.155 13.319 1.00 21.19 376 ASN A CA 1
ATOM 669 C C . ASN A 1 86 ? -19.736 -14.200 12.865 1.00 21.80 376 ASN A C 1
ATOM 670 O O . ASN A 1 86 ? -19.534 -15.247 13.495 1.00 21.59 376 ASN A O 1
ATOM 675 N N . GLU A 1 87 ? -19.015 -13.862 11.790 1.00 22.27 377 GLU A N 1
ATOM 676 C CA . GLU A 1 87 ? -17.878 -14.625 11.315 1.00 22.92 377 GLU A CA 1
ATOM 677 C C . GLU A 1 87 ? -16.818 -14.687 12.433 1.00 23.15 377 GLU A C 1
ATOM 678 O O . GLU A 1 87 ? -16.682 -13.728 13.192 1.00 22.52 377 GLU A O 1
ATOM 684 N N . TYR A 1 88 ? -16.105 -15.821 12.555 1.00 22.72 378 TYR A N 1
ATOM 685 C CA . TYR A 1 88 ? -15.054 -15.936 13.560 1.00 23.37 378 TYR A CA 1
ATOM 686 C C . TYR A 1 88 ? -13.729 -15.622 12.853 1.00 24.19 378 TYR A C 1
ATOM 687 O O . TYR A 1 88 ? -13.409 -16.253 11.846 1.00 24.54 378 TYR A O 1
ATOM 696 N N . CYS A 1 89 ? -12.986 -14.633 13.356 1.00 23.55 379 CYS A N 1
ATOM 697 C CA . CYS A 1 89 ? -11.678 -14.301 12.804 1.00 23.98 379 CYS A CA 1
ATOM 698 C C . CYS A 1 89 ? -10.644 -14.952 13.707 1.00 24.03 379 CYS A C 1
ATOM 699 O O . CYS A 1 89 ? -10.486 -14.555 14.856 1.00 24.01 379 CYS A O 1
ATOM 702 N N . ASN A 1 90 ? -9.967 -15.974 13.176 1.00 24.99 380 ASN A N 1
ATOM 703 C CA . ASN A 1 90 ? -9.080 -16.845 13.966 1.00 26.50 380 ASN A CA 1
ATOM 704 C C . ASN A 1 90 ? -7.813 -16.171 14.561 1.00 26.77 380 ASN A C 1
ATOM 705 O O . ASN A 1 90 ? -7.177 -16.719 15.480 1.00 27.34 380 ASN A O 1
ATOM 710 N N . GLY A 1 91 ? -7.510 -14.963 14.105 1.00 24.57 381 GLY A N 1
ATOM 711 C CA . GLY A 1 91 ? -6.341 -14.239 14.593 1.00 24.70 381 GLY A CA 1
ATOM 712 C C . GLY A 1 91 ? -6.586 -13.260 15.716 1.00 25.02 381 GLY A C 1
ATOM 713 O O . GLY A 1 91 ? -5.647 -12.585 16.164 1.00 26.84 381 GLY A O 1
ATOM 714 N N . GLY A 1 92 ? -7.830 -13.180 16.198 1.00 22.85 382 GLY A N 1
ATOM 715 C CA . GLY A 1 92 ? -8.151 -12.295 17.312 1.00 24.39 382 GLY A CA 1
ATOM 716 C C . GLY A 1 92 ? -8.128 -10.851 16.880 1.00 23.96 382 GLY A C 1
ATOM 717 O O . GLY A 1 92 ? -8.298 -10.556 15.692 1.00 24.79 382 GLY A O 1
ATOM 718 N N . SER A 1 93 ? -8.001 -9.928 17.843 1.00 23.81 383 SER A N 1
ATOM 719 C CA . SER A 1 93 ? -8.015 -8.510 17.513 1.00 23.69 383 SER A CA 1
ATOM 720 C C . SER A 1 93 ? -6.612 -8.014 17.210 1.00 22.67 383 SER A C 1
ATOM 721 O O . SER A 1 93 ? -5.600 -8.604 17.655 1.00 22.90 383 SER A O 1
ATOM 724 N N . LEU A 1 94 ? -6.550 -6.848 16.517 1.00 22.48 384 LEU A N 1
ATOM 725 C CA . LEU A 1 94 ? -5.260 -6.216 16.274 1.00 22.68 384 LEU A CA 1
ATOM 726 C C . LEU A 1 94 ? -4.663 -5.764 17.626 1.00 22.86 384 LEU A C 1
ATOM 727 O O . LEU A 1 94 ? -3.450 -5.832 17.775 1.00 24.70 384 LEU A O 1
ATOM 732 N N . ALA A 1 95 ? -5.493 -5.415 18.648 1.00 22.53 385 ALA A N 1
ATOM 733 C CA . ALA A 1 95 ? -4.958 -4.990 19.945 1.00 23.05 385 ALA A CA 1
ATOM 734 C C . ALA A 1 95 ? -4.187 -6.138 20.600 1.00 25.39 385 ALA A C 1
ATOM 735 O O . ALA A 1 95 ? -3.073 -5.915 21.085 1.00 27.10 385 ALA A O 1
ATOM 737 N N . ASP A 1 96 ? -4.719 -7.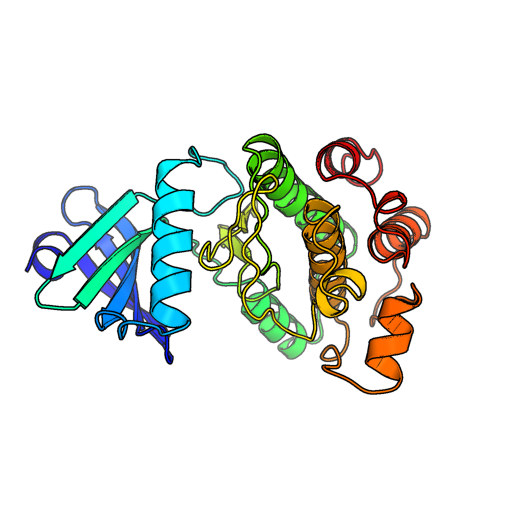350 20.507 1.00 25.00 386 ASP A N 1
ATOM 738 C CA . ASP A 1 96 ? -4.024 -8.515 21.094 1.00 26.68 386 ASP A CA 1
ATOM 739 C C . ASP A 1 96 ? -2.813 -8.890 20.256 1.00 27.24 386 ASP A C 1
ATOM 740 O O . ASP A 1 96 ? -1.771 -9.245 20.834 1.00 28.03 386 ASP A O 1
ATOM 745 N N . ALA A 1 97 ? -2.884 -8.705 18.911 1.00 26.34 387 ALA A N 1
ATOM 746 C CA . ALA A 1 97 ? -1.687 -8.975 18.086 1.00 26.26 387 ALA A CA 1
ATOM 747 C C . ALA A 1 97 ? -0.570 -7.987 18.449 1.00 26.93 387 ALA A C 1
ATOM 748 O O . ALA A 1 97 ? 0.607 -8.357 18.467 1.00 27.31 387 ALA A O 1
ATOM 750 N N . ILE A 1 98 ? -0.935 -6.725 18.790 1.00 26.42 388 ILE A N 1
ATOM 751 C CA . ILE A 1 98 ? 0.020 -5.680 19.181 1.00 27.00 388 ILE A CA 1
ATOM 752 C C . ILE A 1 98 ? 0.662 -6.008 20.544 1.00 29.75 388 ILE A C 1
ATOM 753 O O . ILE A 1 98 ? 1.890 -5.891 20.700 1.00 31.02 388 ILE A O 1
ATOM 758 N N . SER A 1 99 ? -0.150 -6.457 21.495 1.00 29.97 389 SER A N 1
ATOM 759 C CA . SER A 1 99 ? 0.369 -6.865 22.807 1.00 30.55 389 SER A CA 1
ATOM 760 C C . SER A 1 99 ? 1.321 -8.046 22.652 1.00 30.66 389 SER A C 1
ATOM 761 O O . SER A 1 99 ? 2.395 -8.063 23.286 1.00 31.50 389 SER A O 1
ATOM 764 N N . GLU A 1 100 ? 0.967 -8.999 21.776 1.00 29.17 390 GLU A N 1
ATOM 765 C CA . GLU A 1 100 ? 1.844 -10.160 21.559 1.00 30.27 390 GLU A CA 1
ATOM 766 C C . GLU A 1 100 ? 3.176 -9.699 20.936 1.00 29.92 390 GLU A C 1
ATOM 767 O O . GLU A 1 100 ? 4.246 -10.187 21.330 1.00 31.37 390 GLU A O 1
ATOM 773 N N . ASN A 1 101 ? 3.129 -8.749 19.987 1.00 28.80 391 ASN A N 1
ATOM 774 C CA . ASN A 1 101 ? 4.331 -8.199 19.406 1.00 29.55 391 ASN A CA 1
ATOM 775 C C . ASN A 1 101 ? 5.190 -7.493 20.472 1.00 31.93 391 ASN A C 1
ATOM 776 O O . ASN A 1 101 ? 6.397 -7.617 20.445 1.00 31.81 391 ASN A O 1
ATOM 781 N N . TYR A 1 102 ? 4.569 -6.778 21.418 1.00 32.81 392 TYR A N 1
ATOM 782 C CA . TYR A 1 102 ? 5.300 -6.078 22.466 1.00 34.99 392 TYR A CA 1
ATOM 783 C C . TYR A 1 102 ? 6.089 -7.097 23.333 1.00 35.27 392 TYR A C 1
ATOM 784 O O . TYR A 1 102 ? 7.246 -6.866 23.662 1.00 36.49 392 TYR A O 1
ATOM 793 N N . ARG A 1 103 ? 5.469 -8.212 23.638 1.00 34.05 393 ARG A N 1
ATOM 794 C CA . ARG A 1 103 ? 6.009 -9.290 24.456 1.00 35.67 393 ARG A CA 1
ATOM 795 C C . ARG A 1 103 ? 7.232 -9.919 23.806 1.00 36.09 393 ARG A C 1
ATOM 796 O O . ARG A 1 103 ? 8.170 -10.347 24.519 1.00 36.94 393 ARG A O 1
ATOM 804 N N . ILE A 1 104 ? 7.223 -10.027 22.475 1.00 35.03 394 ILE A N 1
ATOM 805 C CA . ILE A 1 104 ? 8.379 -10.595 21.769 1.00 36.07 394 ILE A CA 1
ATOM 806 C C . ILE A 1 104 ? 9.316 -9.521 21.204 1.00 38.10 394 ILE A C 1
ATOM 807 O O . ILE A 1 104 ? 10.102 -9.834 20.308 1.00 39.76 394 ILE A O 1
ATOM 812 N N . MET A 1 105 ? 9.231 -8.268 21.728 1.00 38.28 395 MET A N 1
ATOM 813 C CA . MET A 1 105 ? 10.033 -7.089 21.372 1.00 39.84 395 MET A CA 1
ATOM 814 C C . MET A 1 105 ? 9.904 -6.700 19.889 1.00 40.78 395 MET A C 1
ATOM 815 O O . MET A 1 105 ? 10.827 -6.155 19.297 1.00 42.12 395 MET A O 1
ATOM 820 N N . SER A 1 106 ? 8.726 -6.934 19.326 1.00 40.41 396 SER A N 1
ATOM 821 C CA . SER A 1 106 ? 8.410 -6.724 17.924 1.00 40.45 396 SER A CA 1
ATOM 822 C C . SER A 1 106 ? 7.167 -5.836 17.665 1.00 39.01 396 SER A C 1
ATOM 823 O O . SER A 1 106 ? 6.615 -5.211 18.589 1.00 37.97 396 SER A O 1
ATOM 826 N N . TYR A 1 107 ? 6.819 -5.683 16.372 1.00 37.21 397 TYR A N 1
ATOM 827 C CA . TYR A 1 107 ? 5.774 -4.801 15.857 1.00 37.34 397 TYR A CA 1
ATOM 828 C C . TYR A 1 107 ? 5.540 -5.146 14.380 1.00 37.55 397 TYR A C 1
ATOM 829 O O . TYR A 1 107 ? 6.293 -5.947 13.795 1.00 37.93 397 TYR A O 1
ATOM 838 N N . PHE A 1 108 ? 4.511 -4.559 13.782 1.00 38.20 398 PHE A N 1
ATOM 839 C CA . PHE A 1 108 ? 4.282 -4.725 12.361 1.00 38.27 398 PHE A CA 1
ATOM 840 C C . PHE A 1 108 ? 5.364 -3.902 11.629 1.00 37.13 398 PHE A C 1
ATOM 841 O O . PHE A 1 108 ? 5.516 -2.717 11.907 1.00 38.37 398 PHE A O 1
ATOM 849 N N . LYS A 1 109 ? 6.116 -4.524 10.717 1.00 35.14 399 LYS A N 1
ATOM 850 C CA . LYS A 1 109 ? 7.120 -3.819 9.944 1.00 34.61 399 LYS A CA 1
ATOM 851 C C . LYS A 1 109 ? 6.420 -2.921 8.896 1.00 33.44 399 LYS A C 1
ATOM 852 O O . LYS A 1 109 ? 5.206 -3.052 8.677 1.00 32.57 399 LYS A O 1
ATOM 858 N N . GLU A 1 110 ? 7.167 -2.026 8.223 1.00 33.71 400 GLU A N 1
ATOM 859 C CA . GLU A 1 110 ? 6.543 -1.121 7.242 1.00 34.45 400 GLU A CA 1
ATOM 860 C C . GLU A 1 110 ? 5.557 -1.787 6.243 1.00 35.22 400 GLU A C 1
ATOM 861 O O . GLU A 1 110 ? 4.418 -1.306 6.111 1.00 35.58 400 GLU A O 1
ATOM 867 N N . ALA A 1 111 ? 6.003 -2.828 5.502 1.00 34.98 401 ALA A N 1
ATOM 868 C CA . ALA A 1 111 ? 5.115 -3.499 4.537 1.00 35.34 401 ALA A CA 1
ATOM 869 C C . ALA A 1 111 ? 3.815 -4.028 5.191 1.00 33.41 401 ALA A C 1
ATOM 870 O O . ALA A 1 111 ? 2.779 -4.053 4.537 1.00 34.24 401 ALA A O 1
ATOM 872 N N . GLU A 1 112 ? 3.896 -4.532 6.420 1.00 30.60 402 GLU A N 1
ATOM 873 C CA . GLU A 1 112 ? 2.738 -5.043 7.134 1.00 30.18 402 GLU A CA 1
ATOM 874 C C . GLU A 1 112 ? 1.791 -3.896 7.547 1.00 29.36 402 GLU A C 1
ATOM 875 O O . GLU A 1 112 ? 0.561 -4.054 7.527 1.00 29.57 402 GLU A O 1
ATOM 881 N N . LEU A 1 113 ? 2.356 -2.751 7.905 1.00 28.22 403 LEU A N 1
ATOM 882 C CA . LEU A 1 113 ? 1.554 -1.584 8.296 1.00 27.84 403 LEU A CA 1
ATOM 883 C C . LEU A 1 113 ? 0.828 -0.998 7.091 1.00 28.39 403 LEU A C 1
ATOM 884 O O . LEU A 1 113 ? -0.292 -0.521 7.227 1.00 28.05 403 LEU A O 1
ATOM 889 N N . LYS A 1 114 ? 1.480 -1.004 5.904 1.00 28.41 404 LYS A N 1
ATOM 890 C CA . LYS A 1 114 ? 0.818 -0.515 4.696 1.00 29.19 404 LYS A CA 1
ATOM 891 C C . LYS A 1 114 ? -0.331 -1.466 4.306 1.00 29.66 404 LYS A C 1
ATOM 892 O O . LYS A 1 114 ? -1.389 -1.006 3.877 1.00 28.27 404 LYS A O 1
ATOM 898 N N . ASP A 1 115 ? -0.143 -2.778 4.518 1.00 29.86 405 ASP A N 1
ATOM 899 C CA . ASP A 1 115 ? -1.148 -3.802 4.258 1.00 30.88 405 ASP A CA 1
ATOM 900 C C . ASP A 1 115 ? -2.353 -3.568 5.185 1.00 30.46 405 ASP A C 1
ATOM 901 O O . ASP A 1 115 ? -3.504 -3.561 4.745 1.00 30.90 405 ASP A O 1
ATOM 906 N N . LEU A 1 116 ? -2.091 -3.370 6.485 1.00 29.26 406 LEU A N 1
ATOM 907 C CA . LEU A 1 116 ? -3.143 -3.083 7.480 1.00 27.75 406 LEU A CA 1
ATOM 908 C C . LEU A 1 116 ? -3.892 -1.797 7.068 1.00 27.45 406 LEU A C 1
ATOM 909 O O . LEU A 1 116 ? -5.123 -1.777 7.045 1.00 28.10 406 LEU A O 1
ATOM 914 N N . LEU A 1 117 ? -3.154 -0.738 6.735 1.00 27.05 407 LEU A N 1
ATOM 915 C CA . LEU A 1 117 ? -3.777 0.554 6.368 1.00 28.01 407 LEU A CA 1
ATOM 916 C C . LEU A 1 117 ? -4.673 0.428 5.123 1.00 28.00 407 LEU A C 1
ATOM 917 O O . LEU A 1 117 ? -5.794 0.932 5.106 1.00 28.83 407 LEU A O 1
ATOM 922 N N . LEU A 1 118 ? -4.187 -0.284 4.094 1.00 26.64 408 LEU A N 1
ATOM 923 C CA . LEU A 1 118 ? -4.947 -0.477 2.866 1.00 27.75 408 LEU A CA 1
ATOM 924 C C . LEU A 1 118 ? -6.205 -1.332 3.071 1.00 27.51 408 LEU A C 1
ATOM 925 O O . LEU A 1 118 ? -7.265 -0.974 2.573 1.00 28.15 408 LEU A O 1
ATOM 930 N N . GLN A 1 119 ? -6.078 -2.476 3.795 1.00 26.02 409 GLN A N 1
ATOM 931 C CA . GLN A 1 119 ? -7.199 -3.374 4.009 1.00 26.02 409 GLN A CA 1
ATOM 932 C C . GLN A 1 119 ? -8.291 -2.699 4.828 1.00 25.42 409 GLN A C 1
ATOM 933 O O . GLN A 1 119 ? -9.465 -2.724 4.443 1.00 26.42 409 GLN A O 1
ATOM 939 N N . VAL A 1 120 ? -7.916 -2.083 5.961 1.00 24.49 410 VAL A N 1
ATOM 940 C CA . VAL A 1 120 ? -8.915 -1.371 6.782 1.00 24.20 410 VAL A CA 1
ATOM 941 C C . VAL A 1 120 ? -9.508 -0.184 5.952 1.00 24.53 410 VAL A C 1
ATOM 942 O O . VAL A 1 120 ? -10.714 0.026 5.921 1.00 24.93 410 VAL A O 1
ATOM 946 N N . GLY A 1 121 ? -8.661 0.457 5.151 1.00 24.80 411 GLY A N 1
ATOM 947 C CA . GLY A 1 121 ? -9.092 1.513 4.229 1.00 25.26 411 GLY A CA 1
ATOM 948 C C . GLY A 1 121 ? -10.161 1.033 3.255 1.00 25.21 411 GLY A C 1
ATOM 949 O O . GLY A 1 121 ? -11.130 1.751 3.017 1.00 26.39 411 GLY A O 1
ATOM 950 N N . ARG A 1 122 ? -10.033 -0.219 2.741 1.00 24.51 412 ARG A N 1
ATOM 951 C CA . ARG A 1 122 ? -11.024 -0.803 1.816 1.00 25.69 412 ARG A CA 1
ATOM 952 C C . ARG A 1 122 ? -12.335 -1.043 2.536 1.00 25.42 412 ARG A C 1
ATOM 953 O O . ARG A 1 122 ? -13.391 -0.817 1.944 1.00 26.99 412 ARG A O 1
ATOM 961 N N . GLY A 1 123 ? -12.274 -1.511 3.799 1.00 23.91 413 GLY A N 1
ATOM 962 C CA . GLY A 1 123 ? -13.489 -1.638 4.598 1.00 24.28 413 GLY A CA 1
ATOM 963 C C . GLY A 1 123 ? -14.161 -0.284 4.811 1.00 23.98 413 GLY A C 1
ATOM 964 O O . GLY A 1 123 ? -15.369 -0.147 4.613 1.00 24.80 413 GLY A O 1
ATOM 965 N N . LEU A 1 124 ? -13.373 0.756 5.148 1.00 22.90 414 LEU A N 1
ATOM 966 C CA . LEU A 1 124 ? -13.918 2.117 5.344 1.00 23.69 414 LEU A CA 1
ATOM 967 C C . LEU A 1 124 ? -14.481 2.677 4.047 1.00 23.77 414 LEU A C 1
ATOM 968 O O . LEU A 1 124 ? -15.502 3.329 4.074 1.00 24.12 414 LEU A O 1
ATOM 973 N N . ARG A 1 125 ? -13.870 2.350 2.896 1.00 23.84 415 ARG A N 1
ATOM 974 C CA . ARG A 1 125 ? -14.372 2.843 1.597 1.00 25.58 415 ARG A CA 1
ATOM 975 C C . ARG A 1 125 ? -15.780 2.307 1.391 1.00 26.41 415 ARG A C 1
ATOM 976 O O . ARG A 1 125 ? -16.683 3.061 1.019 1.00 27.19 415 ARG A O 1
ATOM 984 N N . TYR A 1 126 ? -15.974 1.018 1.722 1.00 26.05 416 TYR A N 1
ATOM 985 C CA . TYR A 1 126 ? -17.266 0.402 1.573 1.00 27.66 416 TYR A CA 1
ATOM 986 C C . TYR A 1 126 ? -18.283 1.026 2.526 1.00 26.00 416 TYR A C 1
ATOM 987 O O . TYR A 1 126 ? -19.354 1.492 2.098 1.00 26.51 416 TYR A O 1
ATOM 996 N N . ILE A 1 127 ? -17.931 1.089 3.824 1.00 24.53 417 ILE A N 1
ATOM 997 C CA . ILE A 1 127 ? -18.858 1.687 4.794 1.00 23.22 417 ILE A CA 1
ATOM 998 C C . ILE A 1 127 ? -19.267 3.130 4.403 1.00 23.83 417 ILE A C 1
ATOM 999 O O . ILE A 1 127 ? -20.457 3.459 4.321 1.00 24.33 417 ILE A O 1
ATOM 1004 N N . HIS A 1 128 ? -18.278 3.944 4.043 1.00 23.52 418 HIS A N 1
ATOM 1005 C CA . HIS A 1 128 ? -18.530 5.332 3.658 1.00 24.99 418 HIS A CA 1
ATOM 1006 C C . HIS A 1 128 ? -19.366 5.438 2.376 1.00 25.32 418 HIS A C 1
ATOM 1007 O O . HIS A 1 128 ? -20.206 6.325 2.276 1.00 25.30 418 HIS A O 1
ATOM 1014 N N . SER A 1 129 ? -19.125 4.515 1.402 1.00 25.67 419 SER A N 1
ATOM 1015 C CA . SER A 1 129 ? -19.886 4.487 0.132 1.00 27.21 419 SER A CA 1
ATOM 1016 C C . SER A 1 129 ? -21.382 4.186 0.443 1.00 28.91 419 SER A C 1
ATOM 1017 O O . SER A 1 129 ? -22.237 4.534 -0.351 1.00 30.09 419 SER A O 1
ATOM 1020 N N . MET A 1 130 ? -21.680 3.462 1.570 1.00 28.03 420 MET A N 1
ATOM 1021 C CA . MET A 1 130 ? -23.047 3.188 2.012 1.00 28.93 420 MET A CA 1
ATOM 1022 C C . MET A 1 130 ? -23.636 4.347 2.861 1.00 28.94 420 MET A C 1
ATOM 1023 O O . MET A 1 130 ? -24.675 4.161 3.490 1.00 30.14 420 MET A O 1
ATOM 1028 N N . SER A 1 131 ? -23.005 5.540 2.833 1.00 27.32 421 SER A N 1
ATOM 1029 C CA . SER A 1 131 ? -23.378 6.771 3.529 1.00 25.53 421 SER A CA 1
ATOM 1030 C C . SER A 1 131 ? -23.372 6.621 5.078 1.00 24.54 421 SER A C 1
ATOM 1031 O O . SER A 1 131 ? -24.066 7.374 5.773 1.00 23.73 421 SER A O 1
ATOM 1034 N N . LEU A 1 132 ? -22.552 5.678 5.579 1.00 23.93 422 LEU A N 1
ATOM 1035 C CA . LEU A 1 132 ? -22.375 5.458 7.024 1.00 23.88 422 LEU A CA 1
ATOM 1036 C C . LEU A 1 132 ? -20.931 5.778 7.444 1.00 23.84 422 LEU A C 1
ATOM 1037 O O . LEU A 1 132 ? -20.027 5.797 6.613 1.00 23.66 422 LEU A O 1
ATOM 1042 N N . VAL A 1 133 ? -20.717 6.004 8.757 1.00 22.25 423 VAL A N 1
ATOM 1043 C CA . VAL A 1 133 ? -19.381 6.161 9.332 1.00 21.99 423 VAL A CA 1
ATOM 1044 C C . VAL A 1 133 ? -19.269 5.154 10.482 1.00 20.91 423 VAL A C 1
ATOM 1045 O O . VAL A 1 133 ? -20.281 4.826 11.098 1.00 21.90 423 VAL A O 1
ATOM 1049 N N . HIS A 1 134 ? -18.072 4.697 10.793 1.00 20.66 424 HIS A N 1
ATOM 1050 C CA . HIS A 1 134 ? -17.887 3.675 11.829 1.00 20.12 424 HIS A CA 1
ATOM 1051 C C . HIS A 1 134 ? -17.853 4.310 13.232 1.00 20.66 424 HIS A C 1
ATOM 1052 O O . HIS A 1 134 ? -18.520 3.823 14.158 1.00 21.85 424 HIS A O 1
ATOM 1059 N N . MET A 1 135 ? -17.000 5.317 13.420 1.00 20.16 425 MET A N 1
ATOM 1060 C CA . MET A 1 135 ? -16.902 6.135 14.639 1.00 20.89 425 MET A CA 1
ATOM 1061 C C . MET A 1 135 ? -16.288 5.427 15.870 1.00 20.75 425 MET A C 1
ATOM 1062 O O . MET A 1 135 ? -16.289 5.986 16.970 1.00 22.08 425 MET A O 1
ATOM 1067 N N . ASP A 1 136 ? -15.681 4.253 15.661 1.00 19.38 426 ASP A N 1
ATOM 1068 C CA . ASP A 1 136 ? -15.008 3.577 16.764 1.00 20.36 426 ASP A CA 1
ATOM 1069 C C . ASP A 1 136 ? -13.839 2.732 16.235 1.00 21.50 426 ASP A C 1
ATOM 1070 O O . ASP A 1 136 ? -13.586 1.623 16.733 1.00 24.19 426 ASP A O 1
ATOM 1075 N N . ILE A 1 137 ? -13.136 3.233 15.215 1.00 19.51 427 ILE A N 1
ATOM 1076 C CA . ILE A 1 137 ? -11.951 2.497 14.710 1.00 19.20 427 ILE A CA 1
ATOM 1077 C C . ILE A 1 137 ? -10.836 2.583 15.733 1.00 21.30 427 ILE A C 1
ATOM 1078 O O . ILE A 1 137 ? -10.505 3.649 16.238 1.00 22.57 427 ILE A O 1
ATOM 1083 N N . LYS A 1 138 ? -10.289 1.420 16.047 1.00 20.10 428 LYS A N 1
ATOM 1084 C CA . LYS A 1 138 ? -9.211 1.276 17.026 1.00 20.63 428 LYS A CA 1
ATOM 1085 C C . LYS A 1 138 ? -8.754 -0.171 17.027 1.00 20.62 428 LYS A C 1
ATOM 1086 O O . LYS A 1 138 ? -9.450 -1.044 16.546 1.00 21.84 428 LYS A O 1
ATOM 1092 N N . PRO A 1 139 ? -7.550 -0.456 17.534 1.00 22.07 429 PRO A N 1
ATOM 1093 C CA . PRO A 1 139 ? -7.041 -1.828 17.483 1.00 22.41 429 PRO A CA 1
ATOM 1094 C C . PRO A 1 139 ? -7.980 -2.930 17.981 1.00 21.53 429 PRO A C 1
ATOM 1095 O O . PRO A 1 139 ? -8.035 -3.986 17.340 1.00 22.33 429 PRO A O 1
ATOM 1099 N N . SER A 1 140 ? -8.747 -2.692 19.074 1.00 20.56 430 SER A N 1
ATOM 1100 C CA . SER A 1 140 ? -9.622 -3.736 19.608 1.00 20.96 430 SER A CA 1
ATOM 1101 C C . SER A 1 140 ? -10.791 -4.052 18.698 1.00 21.14 430 SER A C 1
ATOM 1102 O O . SER A 1 140 ? -11.434 -5.086 18.881 1.00 22.15 430 SER A O 1
ATOM 1105 N N . ASN A 1 141 ? -11.093 -3.160 17.710 1.00 19.19 431 ASN A N 1
ATOM 1106 C CA . ASN A 1 141 ? -12.182 -3.380 16.788 1.00 19.62 431 ASN A CA 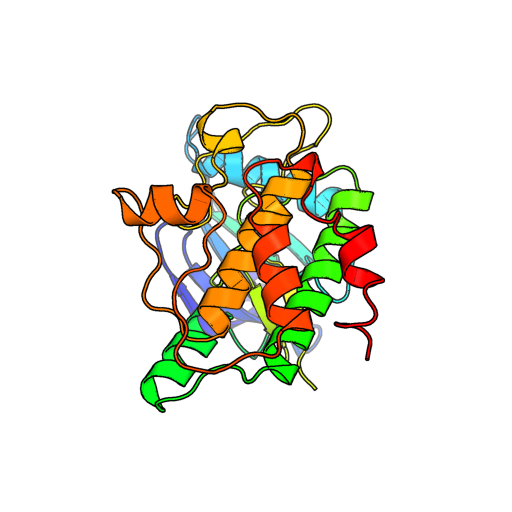1
ATOM 1107 C C . ASN A 1 141 ? -11.749 -3.792 15.403 1.00 21.02 431 ASN A C 1
ATOM 1108 O O . ASN A 1 141 ? -12.598 -3.844 14.532 1.00 22.22 431 ASN A O 1
ATOM 1113 N N . ILE A 1 142 ? -10.475 -4.153 15.211 1.00 20.55 432 ILE A N 1
ATOM 1114 C CA . ILE A 1 142 ? -9.975 -4.691 13.940 1.00 20.47 432 ILE A CA 1
ATOM 1115 C C . ILE A 1 142 ? -9.644 -6.132 14.180 1.00 21.18 432 ILE A C 1
ATOM 1116 O O . ILE A 1 142 ? -8.876 -6.406 15.117 1.00 23.30 432 ILE A O 1
ATOM 1121 N N . PHE A 1 143 ? -10.245 -7.049 13.427 1.00 20.43 433 PHE A N 1
ATOM 1122 C CA . PHE A 1 143 ? -10.059 -8.472 13.655 1.00 21.94 433 PHE A CA 1
ATOM 1123 C C . PHE A 1 143 ? -9.188 -9.055 12.554 1.00 22.42 433 PHE A C 1
ATOM 1124 O O . PHE A 1 143 ? -9.096 -8.481 11.475 1.00 22.60 433 PHE A O 1
ATOM 1132 N N . ILE A 1 144 ? -8.513 -10.172 12.877 1.00 22.38 434 ILE A N 1
ATOM 1133 C CA . ILE A 1 144 ? -7.565 -10.740 11.925 1.00 24.36 434 ILE A CA 1
ATOM 1134 C C . ILE A 1 144 ? -7.963 -12.163 11.530 1.00 24.95 434 ILE A C 1
ATOM 1135 O O . ILE A 1 144 ? -8.271 -12.951 12.409 1.00 24.00 434 ILE A O 1
ATOM 1140 N N . SER A 1 145 ? -7.977 -12.474 10.226 1.00 25.75 435 SER A N 1
ATOM 1141 C CA . SER A 1 145 ? -8.194 -13.843 9.753 1.00 28.59 435 SER A CA 1
ATOM 1142 C C . SER A 1 145 ? -6.881 -14.275 9.066 1.00 31.95 435 SER A C 1
ATOM 1143 O O . SER A 1 145 ? -6.345 -13.528 8.255 1.00 31.47 435 SER A O 1
ATOM 1146 N N . ARG A 1 146 ? -6.340 -15.430 9.433 1.00 34.43 436 ARG A N 1
ATOM 1147 C CA . ARG A 1 146 ? -5.080 -15.958 8.842 1.00 39.24 436 ARG A CA 1
ATOM 1148 C C . ARG A 1 146 ? -5.355 -17.308 8.200 1.00 42.90 436 ARG A C 1
ATOM 1149 O O . ARG A 1 146 ? -6.180 -18.076 8.704 1.00 42.39 436 ARG A O 1
ATOM 1157 N N . LYS A 1 166 ? -1.217 -15.607 4.131 1.00 48.38 456 LYS A N 1
ATOM 1158 C CA . LYS A 1 166 ? -2.146 -14.508 3.913 1.00 44.61 456 LYS A CA 1
ATOM 1159 C C . LYS A 1 166 ? -2.854 -14.052 5.177 1.00 39.99 456 LYS A C 1
ATOM 1160 O O . LYS A 1 166 ? -3.217 -14.858 6.031 1.00 40.36 456 LYS A O 1
ATOM 1166 N N A VAL A 1 167 ? -3.026 -12.739 5.307 0.50 37.58 457 VAL A N 1
ATOM 1167 N N B VAL A 1 167 ? -3.042 -12.741 5.301 0.50 37.73 457 VAL A N 1
ATOM 1168 C CA A VAL A 1 167 ? -3.663 -12.155 6.471 0.50 35.49 457 VAL A CA 1
ATOM 1169 C CA B VAL A 1 167 ? -3.708 -12.171 6.462 0.50 35.80 457 VAL A CA 1
ATOM 1170 C C A VAL A 1 167 ? -4.755 -11.201 5.990 0.50 32.37 457 VAL A C 1
ATOM 1171 C C B VAL A 1 167 ? -4.761 -11.206 5.992 0.50 32.54 457 VAL A C 1
ATOM 1172 O O A VAL A 1 167 ? -4.527 -10.431 5.060 0.50 31.46 457 VAL A O 1
ATOM 1173 O O B VAL A 1 167 ? -4.501 -10.401 5.104 0.50 31.67 457 VAL A O 1
ATOM 1180 N N . MET A 1 168 ? -5.956 -11.307 6.554 1.00 31.07 458 MET A N 1
ATOM 1181 C CA . MET A 1 168 ? -7.063 -10.404 6.212 1.00 29.89 458 MET A CA 1
ATOM 1182 C C . MET A 1 168 ? -7.480 -9.614 7.481 1.00 28.27 458 MET A C 1
ATOM 1183 O O . MET A 1 168 ? -7.730 -10.209 8.533 1.00 27.64 458 MET A O 1
ATOM 1188 N N . PHE A 1 169 ? -7.542 -8.282 7.374 1.00 25.60 459 PHE A N 1
ATOM 1189 C CA . PHE A 1 169 ? -7.982 -7.398 8.461 1.00 25.62 459 PHE A CA 1
ATOM 1190 C C . PHE A 1 169 ? -9.415 -7.036 8.182 1.00 25.06 459 PHE A C 1
ATOM 1191 O O . PHE A 1 169 ? -9.758 -6.655 7.060 1.00 25.12 459 PHE A O 1
ATOM 1199 N N . LYS A 1 170 ? -10.261 -7.083 9.210 1.00 23.03 460 LYS A N 1
ATOM 1200 C CA . LYS A 1 170 ? -11.679 -6.836 9.048 1.00 22.96 460 LYS A CA 1
ATOM 1201 C C . LYS A 1 170 ? -12.190 -5.940 10.157 1.00 22.65 460 LYS A C 1
ATOM 1202 O O . LYS A 1 170 ? -11.849 -6.092 11.325 1.00 22.05 460 LYS A O 1
ATOM 1208 N N . ILE A 1 171 ? -12.980 -4.938 9.764 1.00 20.97 461 ILE A N 1
ATOM 1209 C CA . ILE A 1 171 ? -13.561 -4.036 10.771 1.00 19.96 461 ILE A CA 1
ATOM 1210 C C . ILE A 1 171 ? -14.722 -4.686 11.473 1.00 20.79 461 ILE A C 1
ATOM 1211 O O . ILE A 1 171 ? -15.623 -5.219 10.812 1.00 21.54 461 ILE A O 1
ATOM 1216 N N . GLY A 1 172 ? -14.747 -4.589 12.799 1.00 20.75 462 GLY A N 1
ATOM 1217 C CA . GLY A 1 172 ? -15.832 -5.142 13.590 1.00 21.44 462 GLY A CA 1
ATOM 1218 C C . GLY A 1 172 ? -16.439 -4.114 14.537 1.00 22.97 462 GLY A C 1
ATOM 1219 O O . GLY A 1 172 ? -16.024 -2.967 14.547 1.00 24.31 462 GLY A O 1
ATOM 1220 N N . ASP A 1 173 ? -17.392 -4.546 15.359 1.00 22.15 463 ASP A N 1
ATOM 1221 C CA . ASP A 1 173 ? -18.059 -3.660 16.326 1.00 21.72 463 ASP A CA 1
ATOM 1222 C C . ASP A 1 173 ? -18.743 -2.430 15.747 1.00 23.13 463 ASP A C 1
ATOM 1223 O O . ASP A 1 173 ? -18.237 -1.326 15.833 1.00 25.00 463 ASP A O 1
ATOM 1228 N N . LEU A 1 174 ? -19.905 -2.663 15.162 1.00 21.46 464 LEU A N 1
ATOM 1229 C CA . LEU A 1 174 ? -20.699 -1.636 14.502 1.00 20.49 464 LEU A CA 1
ATOM 1230 C C . LEU A 1 174 ? -21.574 -0.766 15.428 1.00 20.44 464 LEU A C 1
ATOM 1231 O O . LEU A 1 174 ? -22.369 0.029 14.952 1.00 21.40 464 LEU A O 1
ATOM 1236 N N . GLY A 1 175 ? -21.460 -0.961 16.736 1.00 19.66 465 GLY A N 1
ATOM 1237 C CA . GLY A 1 175 ? -22.219 -0.190 17.710 1.00 20.74 465 GLY A CA 1
ATOM 1238 C C . GLY A 1 175 ? -22.216 1.334 17.649 1.00 22.25 465 GLY A C 1
ATOM 1239 O O . GLY A 1 175 ? -23.135 1.953 18.178 1.00 22.87 465 GLY A O 1
ATOM 1240 N N . HIS A 1 176 ? -21.197 1.947 17.050 1.00 21.24 466 HIS A N 1
ATOM 1241 C CA . HIS A 1 176 ? -21.138 3.419 16.932 1.00 22.39 466 HIS A CA 1
ATOM 1242 C C . HIS A 1 176 ? -21.425 3.852 15.497 1.00 21.99 466 HIS A C 1
ATOM 1243 O O . HIS A 1 176 ? -21.291 5.036 15.209 1.00 22.24 466 HIS A O 1
ATOM 1250 N N . VAL A 1 177 ? -21.799 2.918 14.584 1.00 21.93 467 VAL A N 1
ATOM 1251 C CA . VAL A 1 177 ? -22.069 3.288 13.173 1.00 21.98 467 VAL A CA 1
ATOM 1252 C C . VAL A 1 177 ? -23.194 4.291 13.112 1.00 22.18 467 VAL A C 1
ATOM 1253 O O . VAL A 1 177 ? -24.196 4.097 13.765 1.00 21.45 467 VAL A O 1
ATOM 1257 N N . THR A 1 178 ? -23.008 5.380 12.355 1.00 22.84 468 THR A N 1
ATOM 1258 C CA . THR A 1 178 ? -24.093 6.365 12.220 1.00 22.79 468 THR A CA 1
ATOM 1259 C C . THR A 1 178 ? -24.203 6.828 10.773 1.00 22.99 468 THR A C 1
ATOM 1260 O O . THR A 1 178 ? -23.356 6.508 9.956 1.00 22.33 468 THR A O 1
ATOM 1264 N N . ARG A 1 179 ? -25.285 7.552 10.462 1.00 23.55 469 ARG A N 1
ATOM 1265 C CA . ARG A 1 179 ? -25.517 8.026 9.117 1.00 23.94 469 ARG A CA 1
ATOM 1266 C C . ARG A 1 179 ? -24.886 9.390 8.916 1.00 26.53 469 ARG A C 1
ATOM 1267 O O . ARG A 1 179 ? -25.065 10.278 9.736 1.00 27.20 469 ARG A O 1
ATOM 1275 N N . ILE A 1 180 ? -24.177 9.575 7.799 1.00 28.62 470 ILE A N 1
ATOM 1276 C CA . ILE A 1 180 ? -23.555 10.868 7.498 1.00 31.01 470 ILE A CA 1
ATOM 1277 C C . ILE A 1 180 ? -24.602 11.992 7.418 1.00 32.15 470 ILE A C 1
ATOM 1278 O O . ILE A 1 180 ? -24.377 13.111 7.915 1.00 33.43 470 ILE A O 1
ATOM 1283 N N . SER A 1 181 ? -25.771 11.678 6.863 1.00 30.85 471 SER A N 1
ATOM 1284 C CA . SER A 1 181 ? -26.836 12.698 6.707 1.00 32.35 471 SER A CA 1
ATOM 1285 C C . SER A 1 181 ? -27.510 13.128 8.016 1.00 32.72 471 SER A C 1
ATOM 1286 O O . SER A 1 181 ? -28.119 14.196 8.059 1.00 32.78 471 SER A O 1
ATOM 1289 N N . SER A 1 182 ? -27.465 12.282 9.064 1.00 32.14 472 SER A N 1
ATOM 1290 C CA . SER A 1 182 ? -28.155 12.603 10.314 1.00 32.13 472 SER A CA 1
ATOM 1291 C C . SER A 1 182 ? -27.364 11.927 11.425 1.00 31.67 472 SER A C 1
ATOM 1292 O O . SER A 1 182 ? -27.810 10.922 11.982 1.00 31.98 472 SER A O 1
ATOM 1295 N N . PRO A 1 183 ? -26.151 12.435 11.692 1.00 30.73 473 PRO A N 1
ATOM 1296 C CA . PRO A 1 183 ? -25.262 11.731 12.629 1.00 30.78 473 PRO A CA 1
ATOM 1297 C C . PRO A 1 183 ? -25.682 11.804 14.083 1.00 32.61 473 PRO A C 1
ATOM 1298 O O . PRO A 1 183 ? -26.194 12.832 14.533 1.00 33.16 473 PRO A O 1
ATOM 1302 N N . GLN A 1 184 ? -25.519 10.680 14.800 1.00 32.67 474 GLN A N 1
ATOM 1303 C CA . GLN A 1 184 ? -25.775 10.542 16.224 1.00 33.92 474 GLN A CA 1
ATOM 1304 C C . GLN A 1 184 ? -24.477 9.984 16.739 1.00 35.29 474 GLN A C 1
ATOM 1305 O O . GLN A 1 184 ? -24.078 8.869 16.364 1.00 35.63 474 GLN A O 1
ATOM 1311 N N . VAL A 1 185 ? -23.718 10.838 17.414 1.00 35.86 475 VAL A N 1
ATOM 1312 C CA . VAL A 1 185 ? -22.394 10.493 17.845 1.00 37.43 475 VAL A CA 1
ATOM 1313 C C . VAL A 1 185 ? -22.325 10.174 19.329 1.00 40.10 475 VAL A C 1
ATOM 1314 O O . VAL A 1 185 ? -22.505 11.053 20.174 1.00 39.60 475 VAL A O 1
ATOM 1318 N N . GLU A 1 186 ? -22.106 8.899 19.632 1.00 41.96 476 GLU A N 1
ATOM 1319 C CA . GLU A 1 186 ? -21.985 8.451 21.008 1.00 44.27 476 GLU A CA 1
ATOM 1320 C C . GLU A 1 186 ? -20.534 8.646 21.438 1.00 45.26 476 GLU A C 1
ATOM 1321 O O . GLU A 1 186 ? -19.658 8.889 20.611 1.00 45.79 476 GLU A O 1
ATOM 1327 N N . GLU A 1 187 ? -20.276 8.501 22.727 1.00 45.08 477 GLU A N 1
ATOM 1328 C CA . GLU A 1 187 ? -18.939 8.712 23.237 1.00 45.69 477 GLU A CA 1
ATOM 1329 C C . GLU A 1 187 ? -17.969 7.747 22.578 1.00 45.38 477 GLU A C 1
ATOM 1330 O O . GLU A 1 187 ? -18.188 6.543 22.550 1.00 46.66 477 GLU A O 1
ATOM 1336 N N . GLY A 1 188 ? -16.874 8.296 22.082 1.00 43.68 478 GLY A N 1
ATOM 1337 C CA . GLY A 1 188 ? -15.870 7.502 21.410 1.00 42.42 478 GLY A CA 1
ATOM 1338 C C . GLY A 1 188 ? -14.674 7.339 22.312 1.00 39.80 478 GLY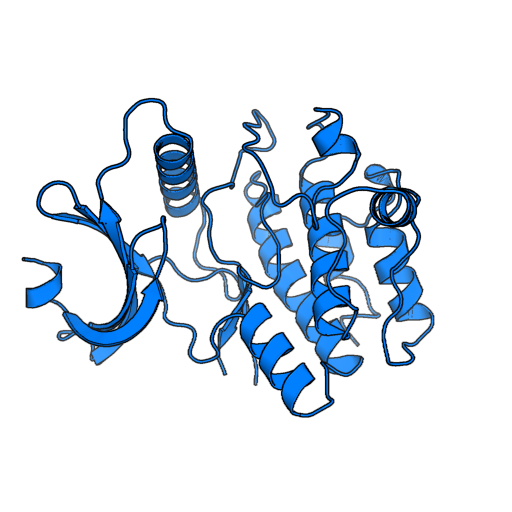 A C 1
ATOM 1339 O O . GLY A 1 188 ? -14.614 7.925 23.392 1.00 40.73 478 GLY A O 1
ATOM 1340 N N . ASP A 1 189 ? -13.713 6.544 21.873 1.00 37.20 479 ASP A N 1
ATOM 1341 C CA . ASP A 1 189 ? -12.529 6.321 22.695 1.00 34.15 479 ASP A CA 1
ATOM 1342 C C . ASP A 1 189 ? -11.673 7.580 22.559 1.00 31.87 479 ASP A C 1
ATOM 1343 O O . ASP A 1 189 ? -11.301 7.950 21.444 1.00 31.94 479 ASP A O 1
ATOM 1348 N N . SER A 1 190 ? -11.443 8.294 23.679 1.00 30.22 480 SER A N 1
ATOM 1349 C CA . SER A 1 190 ? -10.707 9.558 23.654 1.00 30.48 480 SER A CA 1
ATOM 1350 C C . SER A 1 190 ? -9.313 9.436 23.044 1.00 29.75 480 SER A C 1
ATOM 1351 O O . SER A 1 190 ? -8.822 10.402 22.477 1.00 31.62 480 SER A O 1
ATOM 1354 N N . ARG A 1 191 ? -8.694 8.245 23.120 1.00 28.33 481 ARG A N 1
ATOM 1355 C CA . ARG A 1 191 ? -7.368 8.049 22.526 1.00 27.06 481 ARG A CA 1
ATOM 1356 C C . ARG A 1 191 ? -7.389 8.190 20.996 1.00 26.30 481 ARG A C 1
ATOM 1357 O O . ARG A 1 191 ? -6.385 8.602 20.418 1.00 27.17 481 ARG A O 1
ATOM 1365 N N . PHE A 1 192 ? -8.546 7.901 20.348 1.00 25.84 482 PHE A N 1
ATOM 1366 C CA . PHE A 1 192 ? -8.680 7.900 18.878 1.00 25.57 482 PHE A CA 1
ATOM 1367 C C . PHE A 1 192 ? -9.569 8.992 18.309 1.00 26.57 482 PHE A C 1
ATOM 1368 O O . PHE A 1 192 ? -9.718 9.080 17.080 1.00 27.35 482 PHE A O 1
ATOM 1376 N N . LEU A 1 193 ? -10.128 9.822 19.186 1.00 26.76 483 LEU A N 1
ATOM 1377 C CA . LEU A 1 193 ? -11.076 10.907 18.882 1.00 28.86 483 LEU A CA 1
ATOM 1378 C C . LEU A 1 193 ? -10.436 12.110 18.188 1.00 29.77 483 LEU A C 1
ATOM 1379 O O . LEU A 1 193 ? -9.504 12.679 18.735 1.00 30.41 483 LEU A O 1
ATOM 1384 N N . ALA A 1 194 ? -10.953 12.526 17.010 1.00 28.95 484 ALA A N 1
ATOM 1385 C CA . ALA A 1 194 ? -10.483 13.714 16.278 1.00 28.21 484 ALA A CA 1
ATOM 1386 C C . ALA A 1 194 ? -11.016 14.982 16.989 1.00 28.37 484 ALA A C 1
ATOM 1387 O O . ALA A 1 194 ? -12.103 14.947 17.557 1.00 27.98 484 ALA A O 1
ATOM 1389 N N . ASN A 1 195 ? -10.268 16.086 16.938 1.00 28.46 485 ASN A N 1
ATOM 1390 C CA . ASN A 1 195 ? -10.617 17.307 17.668 1.00 30.38 485 ASN A CA 1
ATOM 1391 C C . ASN A 1 195 ? -11.956 17.847 17.243 1.00 29.87 485 ASN A C 1
ATOM 1392 O O . ASN A 1 195 ? -12.766 18.245 18.093 1.00 30.65 485 ASN A O 1
ATOM 1397 N N . GLU A 1 196 ? -12.233 17.817 15.932 1.00 28.25 486 GLU A N 1
ATOM 1398 C CA . GLU A 1 196 ? -13.506 18.353 15.444 1.00 27.64 486 GLU A CA 1
ATOM 1399 C C . GLU A 1 196 ? -14.731 17.581 15.983 1.00 27.46 486 GLU A C 1
ATOM 1400 O O . GLU A 1 196 ? -15.819 18.167 16.131 1.00 27.98 486 GLU A O 1
ATOM 1406 N N . VAL A 1 197 ? -14.561 16.297 16.314 1.00 27.52 487 VAL A N 1
ATOM 1407 C CA . VAL A 1 197 ? -15.656 15.510 16.867 1.00 27.39 487 VAL A CA 1
ATOM 1408 C C . VAL A 1 197 ? -15.883 15.902 18.326 1.00 27.33 487 VAL A C 1
ATOM 1409 O O . VAL A 1 197 ? -17.027 16.080 18.727 1.00 28.71 487 VAL A O 1
ATOM 1413 N N . LEU A 1 198 ? -14.789 16.159 19.088 1.00 27.06 488 LEU A N 1
ATOM 1414 C CA . LEU A 1 198 ? -14.896 16.677 20.466 1.00 28.91 488 LEU A CA 1
ATOM 1415 C C . LEU A 1 198 ? -15.600 18.050 20.427 1.00 29.35 488 LEU A C 1
ATOM 1416 O O . LEU A 1 198 ? -16.387 18.376 21.322 1.00 30.77 488 LEU A O 1
ATOM 1421 N N . GLN A 1 199 ? -15.323 18.853 19.396 1.00 28.31 489 GLN A N 1
ATOM 1422 C CA . GLN A 1 199 ? -15.989 20.154 19.239 1.00 27.81 489 GLN A CA 1
ATOM 1423 C C . GLN A 1 199 ? -17.467 20.053 18.768 1.00 26.84 489 GLN A C 1
ATOM 1424 O O . GLN A 1 199 ? -18.101 21.085 18.519 1.00 26.77 489 GLN A O 1
ATOM 1430 N N . GLU A 1 200 ? -17.994 18.817 18.615 1.00 25.89 490 GLU A N 1
ATOM 1431 C CA . GLU A 1 200 ? -19.375 18.546 18.190 1.00 26.55 490 GLU A CA 1
ATOM 1432 C C . GLU A 1 200 ? -19.671 19.018 16.751 1.00 27.33 490 GLU A C 1
ATOM 1433 O O . GLU A 1 200 ? -20.810 19.383 16.426 1.00 27.44 490 GLU A O 1
ATOM 1439 N N . ASN A 1 201 ? -18.638 19.002 15.915 1.00 26.98 491 ASN A N 1
ATOM 1440 C CA . ASN A 1 201 ? -18.756 19.347 14.504 1.00 27.16 491 ASN A CA 1
ATOM 1441 C C . ASN A 1 201 ? -18.772 18.001 13.773 1.00 26.53 491 ASN A C 1
ATOM 1442 O O . ASN A 1 201 ? -17.727 17.339 13.653 1.00 26.07 491 ASN A O 1
ATOM 1447 N N . TYR A 1 202 ? -19.962 17.619 13.296 1.00 25.34 492 TYR A N 1
ATOM 1448 C CA . TYR A 1 202 ? -20.103 16.317 12.678 1.00 25.51 492 TYR A CA 1
ATOM 1449 C C . TYR A 1 202 ? -20.278 16.413 11.156 1.00 26.33 492 TYR A C 1
ATOM 1450 O O . TYR A 1 202 ? -20.979 15.586 10.577 1.00 27.42 492 TYR A O 1
ATOM 1459 N N . THR A 1 203 ? -19.733 17.462 10.521 1.00 25.58 493 THR A N 1
ATOM 1460 C CA . THR A 1 203 ? -19.924 17.671 9.080 1.00 24.30 493 THR A CA 1
ATOM 1461 C C . THR A 1 203 ? -18.916 16.919 8.190 1.00 24.51 493 THR A C 1
ATOM 1462 O O . THR A 1 203 ? -19.143 16.838 6.981 1.00 24.37 493 THR A O 1
ATOM 1466 N N . HIS A 1 204 ? -17.854 16.359 8.772 1.00 24.61 494 HIS A N 1
ATOM 1467 C CA . HIS A 1 204 ? -16.868 15.606 7.981 1.00 24.73 494 HIS A CA 1
ATOM 1468 C C . HIS A 1 204 ? -16.538 14.271 8.692 1.00 24.71 494 HIS A C 1
ATOM 1469 O O . HIS A 1 204 ? -15.362 13.909 8.782 1.00 26.46 494 HIS A O 1
ATOM 1476 N N . LEU A 1 205 ? -17.571 13.549 9.205 1.00 23.32 495 LEU A N 1
ATOM 1477 C CA . LEU A 1 205 ? -17.332 12.326 9.969 1.00 23.02 495 LEU A CA 1
ATOM 1478 C C . LEU A 1 205 ? -16.503 11.257 9.263 1.00 23.30 495 LEU A C 1
ATOM 1479 O O . LEU A 1 205 ? -15.693 10.597 9.965 1.00 23.78 495 LEU A O 1
ATOM 1484 N N . PRO A 1 206 ? -16.592 11.050 7.922 1.00 23.51 496 PRO A N 1
ATOM 1485 C CA . PRO A 1 206 ? -15.683 10.046 7.304 1.00 24.18 496 PRO A CA 1
ATOM 1486 C C . PRO A 1 206 ? -14.199 10.308 7.610 1.00 24.72 496 PRO A C 1
ATOM 1487 O O . PRO A 1 206 ? -13.402 9.354 7.769 1.00 24.84 496 PRO A O 1
ATOM 1491 N N . LYS A 1 207 ? -13.838 11.607 7.762 1.00 24.17 497 LYS A N 1
ATOM 1492 C CA . LYS A 1 207 ? -12.473 12.002 8.103 1.00 25.32 497 LYS A CA 1
ATOM 1493 C C . LYS A 1 207 ? -12.109 11.753 9.572 1.00 24.90 497 LYS A C 1
ATOM 1494 O O . LYS A 1 207 ? -10.927 11.654 9.876 1.00 25.13 497 LYS A O 1
ATOM 1500 N N . ALA A 1 208 ? -13.101 11.550 10.466 1.00 24.72 498 ALA A N 1
ATOM 1501 C CA . ALA A 1 208 ? -12.829 11.150 11.857 1.00 24.30 498 ALA A CA 1
ATOM 1502 C C . ALA A 1 208 ? -12.380 9.660 11.853 1.00 23.71 498 ALA A C 1
ATOM 1503 O O . ALA A 1 208 ? -11.458 9.284 12.606 1.00 24.81 498 ALA A O 1
ATOM 1505 N N . ASP A 1 209 ? -12.994 8.844 10.951 1.00 22.45 499 ASP A N 1
ATOM 1506 C CA . ASP A 1 209 ? -12.584 7.432 10.775 1.00 22.20 499 ASP A CA 1
ATOM 1507 C C . ASP A 1 209 ? -11.161 7.376 10.216 1.00 23.03 499 ASP A C 1
ATOM 1508 O O . ASP A 1 209 ? -10.364 6.511 10.604 1.00 23.41 499 ASP A O 1
ATOM 1513 N N . ILE A 1 210 ? -10.842 8.279 9.262 1.00 21.56 500 ILE A N 1
ATOM 1514 C CA . ILE A 1 210 ? -9.485 8.286 8.693 1.00 23.29 500 ILE A CA 1
ATOM 1515 C C . ILE A 1 210 ? -8.446 8.623 9.764 1.00 23.48 500 ILE A C 1
ATOM 1516 O O . ILE A 1 210 ? -7.389 7.986 9.836 1.00 24.44 500 ILE A O 1
ATOM 1521 N N . PHE A 1 211 ? -8.754 9.643 10.580 1.00 24.04 501 PHE A N 1
ATOM 1522 C CA . PHE A 1 211 ? -7.876 10.035 11.690 1.00 24.49 501 PHE A CA 1
ATOM 1523 C C . PHE A 1 211 ? -7.675 8.867 12.689 1.00 23.99 501 PHE A C 1
ATOM 1524 O O . PHE A 1 211 ? -6.538 8.574 13.101 1.00 25.69 501 PHE A O 1
ATOM 1532 N N . ALA A 1 212 ? -8.774 8.186 13.061 1.00 23.07 502 ALA A N 1
ATOM 1533 C CA . ALA A 1 212 ? -8.671 7.033 13.969 1.00 22.42 502 ALA A CA 1
ATOM 1534 C C . ALA A 1 212 ? -7.851 5.894 13.334 1.00 22.62 502 ALA A C 1
ATOM 1535 O O . ALA A 1 212 ? -7.087 5.211 14.037 1.00 23.72 502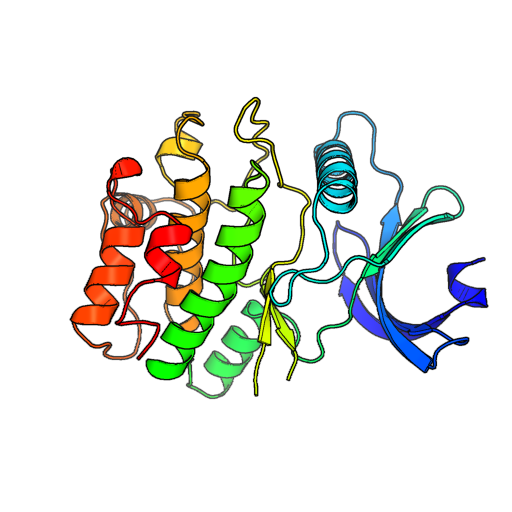 ALA A O 1
ATOM 1537 N N . LEU A 1 213 ? -8.035 5.657 12.037 1.00 22.04 503 LEU A N 1
ATOM 1538 C CA . LEU A 1 213 ? -7.248 4.618 11.339 1.00 23.18 503 LEU A CA 1
ATOM 1539 C C . LEU A 1 213 ? -5.751 4.929 11.381 1.00 23.91 503 LEU A C 1
ATOM 1540 O O . LEU A 1 213 ? -4.939 4.009 11.567 1.00 23.19 503 LEU A O 1
ATOM 1545 N N . ALA A 1 214 ? -5.350 6.221 11.170 1.00 25.42 504 ALA A N 1
ATOM 1546 C CA . ALA A 1 214 ? -3.911 6.545 11.237 1.00 25.82 504 ALA A CA 1
ATOM 1547 C C . ALA A 1 214 ? -3.365 6.214 12.644 1.00 26.17 504 ALA A C 1
ATOM 1548 O O . ALA A 1 214 ? -2.332 5.550 12.751 1.00 25.70 504 ALA A O 1
ATOM 1550 N N . LEU A 1 215 ? -4.113 6.600 13.710 1.00 26.14 505 LEU A N 1
ATOM 1551 C CA . LEU A 1 215 ? -3.676 6.281 15.068 1.00 25.85 505 LEU A CA 1
ATOM 1552 C C . LEU A 1 215 ? -3.678 4.776 15.368 1.00 25.88 505 LEU A C 1
ATOM 1553 O O . LEU A 1 215 ? -2.829 4.318 16.137 1.00 28.39 505 LEU A O 1
ATOM 1558 N N . THR A 1 216 ? -4.551 3.995 14.716 1.00 24.19 506 THR A N 1
ATOM 1559 C CA . THR A 1 216 ? -4.577 2.536 14.826 1.00 23.84 506 THR A CA 1
ATOM 1560 C C . THR A 1 216 ? -3.316 1.928 14.193 1.00 25.22 506 THR A C 1
ATOM 1561 O O . THR A 1 216 ? -2.678 1.058 14.790 1.00 25.30 506 THR A O 1
ATOM 1565 N N . VAL A 1 217 ? -2.917 2.472 13.044 1.00 24.84 507 VAL A N 1
ATOM 1566 C CA . VAL A 1 217 ? -1.692 2.042 12.383 1.00 25.27 507 VAL A CA 1
ATOM 1567 C C . VAL A 1 217 ? -0.478 2.418 13.231 1.00 26.88 507 VAL A C 1
ATOM 1568 O O . VAL A 1 217 ? 0.455 1.624 13.354 1.00 27.58 507 VAL A O 1
ATOM 1572 N N . VAL A 1 218 ? -0.465 3.632 13.802 1.00 26.71 508 VAL A N 1
ATOM 1573 C CA . VAL A 1 218 ? 0.621 4.065 14.684 1.00 28.84 508 VAL A CA 1
ATOM 1574 C C . VAL A 1 218 ? 0.736 3.088 15.890 1.00 29.45 508 VAL A C 1
ATOM 1575 O O . VAL A 1 218 ? 1.846 2.686 16.277 1.00 30.58 508 VAL A O 1
ATOM 1579 N N . CYS A 1 219 ? -0.410 2.617 16.407 1.00 27.11 509 CYS A N 1
ATOM 1580 C CA . CYS A 1 219 ? -0.371 1.582 17.474 1.00 26.80 509 CYS A CA 1
ATOM 1581 C C . CYS A 1 219 ? 0.274 0.302 16.955 1.00 26.84 509 CYS A C 1
ATOM 1582 O O . CYS A 1 219 ? 1.072 -0.344 17.654 1.00 28.78 509 CYS A O 1
ATOM 1585 N N . ALA A 1 220 ? -0.104 -0.113 15.744 1.00 26.45 510 ALA A N 1
ATOM 1586 C CA . ALA A 1 220 ? 0.458 -1.331 15.160 1.00 27.12 510 ALA A CA 1
ATOM 1587 C C . ALA A 1 220 ? 1.957 -1.178 14.901 1.00 27.33 510 ALA A C 1
ATOM 1588 O O . ALA A 1 220 ? 2.674 -2.167 15.006 1.00 28.28 510 ALA A O 1
ATOM 1590 N N . ALA A 1 221 ? 2.433 0.065 14.672 1.00 27.96 511 ALA A N 1
ATOM 1591 C CA . ALA A 1 221 ? 3.861 0.390 14.450 1.00 29.71 511 ALA A CA 1
ATOM 1592 C C . ALA A 1 221 ? 4.698 0.301 15.746 1.00 31.44 511 ALA A C 1
ATOM 1593 O O . ALA A 1 221 ? 5.919 0.423 15.700 1.00 30.48 511 ALA A O 1
ATOM 1595 N N . GLY A 1 222 ? 4.038 0.068 16.889 1.00 31.57 512 GLY A N 1
ATOM 1596 C CA . GLY A 1 222 ? 4.715 -0.081 18.154 1.00 32.32 512 GLY A CA 1
ATOM 1597 C C . GLY A 1 222 ? 4.782 1.155 19.022 1.00 32.81 512 GLY A C 1
ATOM 1598 O O . GLY A 1 222 ? 5.542 1.156 19.985 1.00 34.48 512 GLY A O 1
ATOM 1599 N N . ALA A 1 223 ? 3.933 2.165 18.787 1.00 32.60 513 ALA A N 1
ATOM 1600 C CA . ALA A 1 223 ? 3.916 3.366 19.642 1.00 32.32 513 ALA A CA 1
ATOM 1601 C C . ALA A 1 223 ? 3.548 2.994 21.115 1.00 33.20 513 ALA A C 1
ATOM 1602 O O . ALA A 1 223 ? 2.985 1.927 21.382 1.00 34.31 513 ALA A O 1
ATOM 1604 N N . GLU A 1 224 ? 3.874 3.899 22.045 1.00 33.57 514 GLU A N 1
ATOM 1605 C CA . GLU A 1 224 ? 3.540 3.808 23.465 1.00 35.96 514 GLU A CA 1
ATOM 1606 C C . GLU A 1 224 ? 2.012 4.002 23.573 1.00 35.66 514 GLU A C 1
ATOM 1607 O O . GLU A 1 224 ? 1.404 4.615 22.678 1.00 36.32 514 GLU A O 1
ATOM 1613 N N . PRO A 1 225 ? 1.385 3.575 24.680 1.00 34.83 515 PRO A N 1
ATOM 1614 C CA . PRO A 1 225 ? -0.065 3.811 24.837 1.00 34.67 515 PRO A CA 1
ATOM 1615 C C . PRO A 1 225 ? -0.489 5.252 24.532 1.00 35.01 515 PRO A C 1
ATOM 1616 O O . PRO A 1 225 ? 0.104 6.200 25.037 1.00 36.18 515 PRO A O 1
ATOM 1620 N N . LEU A 1 226 ? -1.470 5.419 23.635 1.00 33.71 516 LEU A N 1
ATOM 1621 C CA . LEU A 1 226 ? -1.926 6.752 23.252 1.00 34.54 516 LEU A CA 1
ATOM 1622 C C . LEU A 1 226 ? -2.512 7.489 24.447 1.00 34.68 516 LEU A C 1
ATOM 1623 O O . LEU A 1 226 ? -3.179 6.880 25.267 1.00 33.87 516 LEU A O 1
ATOM 1628 N N . PRO A 1 227 ? -2.304 8.800 24.523 1.00 35.75 517 PRO A N 1
ATOM 1629 C CA . PRO A 1 227 ? -2.853 9.556 25.651 1.00 37.51 517 PRO A CA 1
ATOM 1630 C C . PRO A 1 227 ? -4.361 9.827 25.530 1.00 39.95 517 PRO A C 1
ATOM 1631 O O . PRO A 1 227 ? -4.899 9.892 24.422 1.00 39.00 517 PRO A O 1
ATOM 1635 N N . ARG A 1 228 ? -5.039 9.989 26.677 1.00 42.49 518 ARG A N 1
ATOM 1636 C CA . ARG A 1 228 ? -6.475 10.290 26.706 1.00 45.38 518 ARG A CA 1
ATOM 1637 C C . ARG A 1 228 ? -6.782 11.794 26.869 1.00 48.02 518 ARG A C 1
ATOM 1638 O O . ARG A 1 228 ? -7.910 12.220 26.595 1.00 48.94 518 ARG A O 1
ATOM 1646 N N . ASN A 1 229 ? -5.784 12.588 27.294 1.00 49.14 519 ASN A N 1
ATOM 1647 C CA . ASN A 1 229 ? -5.843 14.036 27.531 1.00 50.46 519 ASN A CA 1
ATOM 1648 C C . ASN A 1 229 ? -4.402 14.597 27.779 1.00 51.69 519 ASN A C 1
ATOM 1649 O O . ASN A 1 229 ? -3.420 13.863 27.615 1.00 51.97 519 ASN A O 1
ATOM 1654 N N . GLY A 1 230 ? -4.284 15.878 28.119 1.00 52.12 520 GLY A N 1
ATOM 1655 C CA . GLY A 1 230 ? -2.994 16.493 28.411 1.00 53.18 520 GLY A CA 1
ATOM 1656 C C . GLY A 1 230 ? -2.358 17.239 27.256 1.00 54.17 520 GLY A C 1
ATOM 1657 O O . GLY A 1 230 ? -3.020 17.535 26.261 1.00 54.25 520 GLY A O 1
ATOM 1658 N N . ASP A 1 231 ? -1.059 17.540 27.379 1.00 54.64 521 ASP A N 1
ATOM 1659 C CA . ASP A 1 231 ? -0.315 18.228 26.324 1.00 55.17 521 ASP A CA 1
ATOM 1660 C C . ASP A 1 231 ? -0.101 17.286 25.136 1.00 54.41 521 ASP A C 1
ATOM 1661 O O . ASP A 1 231 ? -0.163 17.730 23.991 1.00 55.28 521 ASP A O 1
ATOM 1666 N N . GLN A 1 232 ? 0.167 15.999 25.413 1.00 52.91 522 GLN A N 1
ATOM 1667 C CA . GLN A 1 232 ? 0.422 14.978 24.400 1.00 51.60 522 GLN A CA 1
ATOM 1668 C C . GLN A 1 232 ? -0.789 14.680 23.517 1.00 48.70 522 GLN A C 1
ATOM 1669 O O . GLN A 1 232 ? -0.609 14.477 22.317 1.00 48.20 522 GLN A O 1
ATOM 1675 N N . TRP A 1 233 ? -2.013 14.695 24.090 1.00 46.58 523 TRP A N 1
ATOM 1676 C CA . TRP A 1 233 ? -3.251 14.477 23.322 1.00 44.81 523 TRP A CA 1
ATOM 1677 C C . TRP A 1 233 ? -3.383 15.625 22.319 1.00 44.58 523 TRP A C 1
ATOM 1678 O O . TRP A 1 233 ? -3.540 15.378 21.126 1.00 43.49 523 TRP A O 1
ATOM 1689 N N . HIS A 1 234 ? -3.204 16.875 22.799 1.00 45.06 524 HIS A N 1
ATOM 1690 C CA . HIS A 1 234 ? -3.295 18.087 21.988 1.00 46.33 524 HIS A CA 1
ATOM 1691 C C . HIS A 1 234 ? -2.226 18.177 20.929 1.00 46.55 524 HIS A C 1
ATOM 1692 O O . HIS A 1 234 ? -2.494 18.682 19.840 1.00 46.88 524 HIS A O 1
ATOM 1699 N N . GLU A 1 235 ? -1.023 17.667 21.227 1.00 46.32 525 GLU A N 1
ATOM 1700 C CA . GLU A 1 235 ? 0.091 17.654 20.286 1.00 46.11 525 GLU A CA 1
ATOM 1701 C C . GLU A 1 235 ? -0.272 16.814 19.068 1.00 44.17 525 GLU A C 1
ATOM 1702 O O . GLU A 1 235 ? -0.018 17.259 17.943 1.00 44.85 525 GLU A O 1
ATOM 1708 N N . ILE A 1 236 ? -0.908 15.631 19.291 1.00 41.58 526 ILE A N 1
ATOM 1709 C CA . ILE A 1 236 ? -1.362 14.734 18.220 1.00 39.84 526 ILE A CA 1
ATOM 1710 C C . ILE A 1 236 ? -2.417 15.462 17.388 1.00 39.19 526 ILE A C 1
ATOM 1711 O O . ILE A 1 236 ? -2.305 15.501 16.167 1.00 38.75 526 ILE A O 1
ATOM 1716 N N . ARG A 1 237 ? -3.401 16.093 18.044 1.00 39.16 527 ARG A N 1
ATOM 1717 C CA . ARG A 1 237 ? -4.447 16.834 17.328 1.00 39.12 527 ARG A CA 1
ATOM 1718 C C . ARG A 1 237 ? -3.900 18.077 16.590 1.00 41.32 527 ARG A C 1
ATOM 1719 O O . ARG A 1 237 ? -4.534 18.564 15.637 1.00 41.52 527 ARG A O 1
ATOM 1727 N N . GLN A 1 238 ? -2.674 18.535 16.941 1.00 42.52 528 GLN A N 1
ATOM 1728 C CA . GLN A 1 238 ? -2.027 19.603 16.174 1.00 44.27 528 GLN A CA 1
ATOM 1729 C C . GLN A 1 238 ? -1.363 19.070 14.857 1.00 44.78 528 GLN A C 1
ATOM 1730 O O . GLN A 1 238 ? -0.805 19.852 14.092 1.00 46.10 528 GLN A O 1
ATOM 1736 N N . GLY A 1 239 ? -1.475 17.770 14.586 1.00 44.22 529 GLY A N 1
ATOM 1737 C CA . GLY A 1 239 ? -0.953 17.136 13.381 1.00 44.19 529 GLY A CA 1
ATOM 1738 C C . GLY A 1 239 ? 0.374 16.417 13.542 1.00 44.42 529 GLY A C 1
ATOM 1739 O O . GLY A 1 239 ? 0.949 15.963 12.553 1.00 44.27 529 GLY A O 1
ATOM 1740 N N . ARG A 1 240 ? 0.847 16.250 14.791 1.00 44.68 530 ARG A N 1
ATOM 1741 C CA . ARG A 1 240 ? 2.134 15.615 15.080 1.00 45.34 530 ARG A CA 1
ATOM 1742 C C . ARG A 1 240 ? 2.014 14.154 15.488 1.00 44.24 530 ARG A C 1
ATOM 1743 O O . ARG A 1 240 ? 1.378 13.836 16.491 1.00 44.78 530 ARG A O 1
ATOM 1751 N N . LEU A 1 241 ? 2.618 13.266 14.697 1.00 42.92 531 LEU A N 1
ATOM 1752 C CA . LEU A 1 241 ? 2.543 11.844 14.951 1.00 42.69 531 LEU A CA 1
ATOM 1753 C C . LEU A 1 241 ? 3.271 11.476 16.209 1.00 43.70 531 LEU A C 1
ATOM 1754 O O . LEU A 1 241 ? 4.356 11.994 16.460 1.00 44.16 531 LEU A O 1
ATOM 1759 N N . PRO A 1 242 ? 2.754 10.492 16.956 1.00 43.35 532 PRO A N 1
ATOM 1760 C CA . PRO A 1 242 ? 3.508 10.001 18.116 1.00 43.11 532 PRO A CA 1
ATOM 1761 C C . PRO A 1 242 ? 4.769 9.229 17.686 1.00 43.67 532 PRO A C 1
ATOM 1762 O O . PRO A 1 242 ? 4.900 8.801 16.535 1.00 43.12 532 PRO A O 1
ATOM 1766 N N . ARG A 1 243 ? 5.702 9.029 18.629 1.00 43.64 533 ARG A N 1
ATOM 1767 C CA . ARG A 1 243 ? 6.947 8.313 18.332 1.00 43.96 533 ARG A CA 1
ATOM 1768 C C . ARG A 1 243 ? 6.695 6.845 18.160 1.00 42.75 533 ARG A C 1
ATOM 1769 O O . ARG A 1 243 ? 5.882 6.276 18.897 1.00 41.92 533 ARG A O 1
ATOM 1777 N N . ILE A 1 244 ? 7.424 6.194 17.222 1.00 41.78 534 ILE A N 1
ATOM 1778 C CA . ILE A 1 244 ? 7.314 4.737 17.070 1.00 42.45 534 ILE A CA 1
ATOM 1779 C C . ILE A 1 244 ? 8.722 4.130 17.107 1.00 42.52 534 ILE A C 1
ATOM 1780 O O . ILE A 1 244 ? 9.653 4.760 16.584 1.00 43.62 534 ILE A O 1
ATOM 1785 N N . PRO A 1 245 ? 8.890 2.901 17.635 1.00 42.12 535 PRO A N 1
ATOM 1786 C CA . PRO A 1 245 ? 10.236 2.325 17.747 1.00 41.60 535 PRO A CA 1
ATOM 1787 C C . PRO A 1 245 ? 10.741 1.645 16.478 1.00 40.64 535 PRO A C 1
ATOM 1788 O O . PRO A 1 245 ? 11.237 0.526 16.521 1.00 41.04 535 PRO A O 1
ATOM 1792 N N . GLN A 1 246 ? 10.617 2.325 15.354 1.00 39.32 536 GLN A N 1
ATOM 1793 C CA . GLN A 1 246 ? 11.099 1.837 14.080 1.00 38.84 536 GLN A CA 1
ATOM 1794 C C . GLN A 1 246 ? 11.085 3.011 13.096 1.00 38.84 536 GLN A C 1
ATOM 1795 O O . GLN A 1 246 ? 10.354 3.995 13.280 1.00 37.69 536 GLN A O 1
ATOM 1801 N N . VAL A 1 247 ? 11.943 2.917 12.076 1.00 38.40 537 VAL A N 1
ATOM 1802 C CA . VAL A 1 247 ? 12.036 3.952 11.073 1.00 38.04 537 VAL A CA 1
ATOM 1803 C C . VAL A 1 247 ? 11.132 3.552 9.925 1.00 38.57 537 VAL A C 1
ATOM 1804 O O . VAL A 1 247 ? 11.251 2.439 9.393 1.00 39.27 537 VAL A O 1
ATOM 1808 N N . LEU A 1 248 ? 10.249 4.462 9.528 1.00 37.77 538 LEU A N 1
ATOM 1809 C CA . LEU A 1 248 ? 9.394 4.262 8.375 1.00 38.16 538 LEU A CA 1
ATOM 1810 C C . LEU A 1 248 ? 9.878 5.182 7.235 1.00 38.16 538 LEU A C 1
ATOM 1811 O O . LEU A 1 248 ? 10.410 6.264 7.495 1.00 38.14 538 LEU A O 1
ATOM 1816 N N . SER A 1 249 ? 9.604 4.793 5.976 1.00 38.24 539 SER A N 1
ATOM 1817 C CA . SER A 1 249 ? 9.930 5.595 4.788 1.00 38.36 539 SER A CA 1
ATOM 1818 C C . SER A 1 249 ? 9.257 6.964 4.860 1.00 38.96 539 SER A C 1
ATOM 1819 O O . SER A 1 249 ? 8.258 7.149 5.574 1.00 38.49 539 SER A O 1
ATOM 1822 N N . GLN A 1 250 ? 9.789 7.937 4.092 1.00 39.67 540 GLN A N 1
ATOM 1823 C CA . GLN A 1 250 ? 9.215 9.271 4.099 1.00 40.58 540 GLN A CA 1
ATOM 1824 C C . GLN A 1 250 ? 7.873 9.330 3.385 1.00 40.08 540 GLN A C 1
ATOM 1825 O O . GLN A 1 250 ? 6.976 10.038 3.844 1.00 41.50 540 GLN A O 1
ATOM 1831 N N . GLU A 1 251 ? 7.696 8.537 2.312 1.00 39.42 541 GLU A N 1
ATOM 1832 C CA . GLU A 1 251 ? 6.421 8.537 1.573 1.00 39.82 541 GLU A CA 1
ATOM 1833 C C . GLU A 1 251 ? 5.287 8.019 2.526 1.00 38.63 541 GLU A C 1
ATOM 1834 O O . GLU A 1 251 ? 4.180 8.601 2.570 1.00 37.85 541 GLU A O 1
ATOM 1840 N N . PHE A 1 252 ? 5.610 6.976 3.338 1.00 37.77 542 PHE A N 1
ATOM 1841 C CA . PHE A 1 252 ? 4.630 6.420 4.265 1.00 36.37 542 PHE A CA 1
ATOM 1842 C C . PHE A 1 252 ? 4.341 7.330 5.453 1.00 37.25 542 PHE A C 1
ATOM 1843 O O . PHE A 1 252 ? 3.165 7.512 5.822 1.00 37.56 542 PHE A O 1
ATOM 1851 N N . THR A 1 253 ? 5.383 7.912 6.058 1.00 36.79 543 THR A N 1
ATOM 1852 C CA . THR A 1 253 ? 5.201 8.826 7.193 1.00 37.23 543 THR A CA 1
ATOM 1853 C C . THR A 1 253 ? 4.370 10.050 6.802 1.00 37.91 543 THR A C 1
ATOM 1854 O O . THR A 1 253 ? 3.523 10.489 7.592 1.00 38.69 543 THR A O 1
ATOM 1858 N N . GLU A 1 254 ? 4.597 10.592 5.594 1.00 36.90 544 GLU A N 1
ATOM 1859 C CA . GLU A 1 254 ? 3.797 11.738 5.142 1.00 36.89 544 GLU A CA 1
ATOM 1860 C C . GLU A 1 254 ? 2.310 11.332 5.003 1.00 36.08 544 GLU A C 1
ATOM 1861 O O . GLU A 1 254 ? 1.438 12.158 5.265 1.00 36.88 544 GLU A O 1
ATOM 1867 N N . LEU A 1 255 ? 2.021 10.061 4.617 1.00 34.35 545 LEU A N 1
ATOM 1868 C CA . LEU A 1 255 ? 0.628 9.605 4.495 1.00 33.22 545 LEU A CA 1
ATOM 1869 C C . LEU A 1 255 ? -0.016 9.577 5.878 1.00 31.39 545 LEU A C 1
ATOM 1870 O O . LEU A 1 255 ? -1.108 10.101 6.035 1.00 31.04 545 LEU A O 1
ATOM 1875 N N . LEU A 1 256 ? 0.693 9.034 6.897 1.00 30.11 546 LEU A N 1
ATOM 1876 C CA . LEU A 1 256 ? 0.163 8.992 8.260 1.00 30.77 546 LEU A CA 1
ATOM 1877 C C . LEU A 1 256 ? -0.046 10.397 8.813 1.00 32.10 546 LEU A C 1
ATOM 1878 O O . LEU A 1 256 ? -1.100 10.686 9.372 1.00 32.22 546 LEU A O 1
ATOM 1883 N N . LYS A 1 257 ? 0.922 11.295 8.582 1.00 33.10 547 LYS A N 1
ATOM 1884 C CA . LYS A 1 257 ? 0.839 12.675 9.045 1.00 34.71 547 LYS A CA 1
ATOM 1885 C C . LYS A 1 257 ? -0.343 13.432 8.408 1.00 33.59 547 LYS A C 1
ATOM 1886 O O . LYS A 1 257 ? -1.047 14.157 9.123 1.00 33.91 547 LYS A O 1
ATOM 1892 N N . VAL A 1 258 ? -0.590 13.252 7.091 1.00 32.60 548 VAL A N 1
ATOM 1893 C CA . VAL A 1 258 ? -1.734 13.957 6.465 1.00 32.53 548 VAL A CA 1
ATOM 1894 C C . VAL A 1 258 ? -3.084 13.364 6.932 1.00 31.97 548 VAL A C 1
ATOM 1895 O O . VAL A 1 258 ? -4.097 14.070 6.982 1.00 32.90 548 VAL A O 1
ATOM 1899 N N . MET A 1 259 ? -3.086 12.075 7.338 1.00 30.50 549 MET A N 1
ATOM 1900 C CA . MET A 1 259 ? -4.304 11.458 7.875 1.00 30.34 549 MET A CA 1
ATOM 1901 C C . MET A 1 259 ? -4.701 12.058 9.235 1.00 30.83 549 MET A C 1
ATOM 1902 O O . MET A 1 259 ? -5.848 11.895 9.653 1.00 30.91 549 MET A O 1
ATOM 1907 N N . ILE A 1 260 ? -3.762 12.707 9.950 1.00 30.43 550 ILE A N 1
ATOM 1908 C CA . ILE A 1 260 ? -4.096 13.353 11.224 1.00 30.91 550 ILE A CA 1
ATOM 1909 C C . ILE A 1 260 ? -4.041 14.884 11.135 1.00 31.18 550 ILE A C 1
ATOM 1910 O O . ILE A 1 260 ? -4.012 15.538 12.167 1.00 31.21 550 ILE A O 1
ATOM 1915 N N . HIS A 1 261 ? -4.104 15.462 9.934 1.00 32.90 551 HIS A N 1
ATOM 1916 C CA . HIS A 1 261 ? -4.104 16.916 9.762 1.00 35.02 551 HIS A CA 1
ATOM 1917 C C . HIS A 1 261 ? -5.206 17.580 10.617 1.00 37.36 551 HIS A C 1
ATOM 1918 O O . HIS A 1 261 ? -6.288 16.996 10.741 1.00 36.99 551 HIS A O 1
ATOM 1925 N N . PRO A 1 262 ? -4.966 18.749 11.245 1.00 39.45 552 PRO A N 1
ATOM 1926 C CA . PRO A 1 262 ? -6.058 19.402 11.998 1.00 39.46 552 PRO A CA 1
ATOM 1927 C C . PRO A 1 262 ? -7.262 19.760 11.125 1.00 38.35 552 PRO A C 1
ATOM 1928 O O . PRO A 1 262 ? -8.362 19.861 11.646 1.00 39.65 552 PRO A O 1
ATOM 1932 N N . ASP A 1 263 ? -7.079 19.858 9.807 1.00 36.30 553 ASP A N 1
ATOM 1933 C CA . ASP A 1 263 ? -8.159 20.162 8.872 1.00 35.76 553 ASP A CA 1
ATOM 1934 C C . ASP A 1 263 ? -8.658 18.857 8.246 1.00 34.85 553 ASP A C 1
ATOM 1935 O O . ASP A 1 263 ? -7.977 18.288 7.388 1.00 35.04 553 ASP A O 1
ATOM 1940 N N . PRO A 1 264 ? -9.866 18.410 8.619 1.00 34.00 554 PRO A N 1
ATOM 1941 C CA . PRO A 1 264 ? -10.397 17.161 8.048 1.00 33.50 554 PRO A CA 1
ATOM 1942 C C . PRO A 1 264 ? -10.458 17.124 6.529 1.00 33.33 554 PRO A C 1
ATOM 1943 O O . PRO A 1 264 ? -10.173 16.092 5.930 1.00 33.83 554 PRO A O 1
ATOM 1947 N N . GLU A 1 265 ? -10.759 18.274 5.873 1.00 33.07 555 GLU A N 1
ATOM 1948 C CA . GLU A 1 265 ? -10.802 18.320 4.424 1.00 34.09 555 GLU A CA 1
ATOM 1949 C C . GLU A 1 265 ? -9.441 17.969 3.784 1.00 35.68 555 GLU A C 1
ATOM 1950 O O . GLU A 1 265 ? -9.395 17.453 2.660 1.00 37.68 555 GLU A O 1
ATOM 1956 N N . ARG A 1 266 ? -8.329 18.161 4.529 1.00 35.12 556 ARG A N 1
ATOM 1957 C CA . ARG A 1 266 ? -6.991 17.843 4.050 1.00 35.16 556 ARG A CA 1
ATOM 1958 C C . ARG A 1 266 ? -6.648 16.343 4.188 1.00 33.34 556 ARG A C 1
ATOM 1959 O O . ARG A 1 266 ? -5.770 15.824 3.470 1.00 33.61 556 ARG A O 1
ATOM 1967 N N . ARG A 1 267 ? -7.354 15.630 5.100 1.00 31.72 557 ARG A N 1
ATOM 1968 C CA . ARG A 1 267 ? -7.116 14.192 5.264 1.00 30.59 557 ARG A CA 1
ATOM 1969 C C . ARG A 1 267 ? -7.654 13.473 4.032 1.00 30.88 557 ARG A C 1
ATOM 1970 O O . ARG A 1 267 ? -8.678 13.890 3.492 1.00 30.85 557 ARG A O 1
ATOM 1978 N N . PRO A 1 268 ? -7.023 12.379 3.591 1.00 31.50 558 PRO A N 1
ATOM 1979 C CA . PRO A 1 268 ? -7.553 11.666 2.420 1.00 31.52 558 PRO A CA 1
ATOM 1980 C C . PRO A 1 268 ? -8.875 10.985 2.736 1.00 32.47 558 PRO A C 1
ATOM 1981 O O . PRO A 1 268 ? -9.065 10.495 3.865 1.00 33.96 558 PRO A O 1
ATOM 1985 N N . SER A 1 269 ? -9.785 10.954 1.759 1.00 31.79 559 SER A N 1
ATOM 1986 C CA . SER A 1 269 ? -10.998 10.161 1.864 1.00 31.29 559 SER A CA 1
ATOM 1987 C C . SER A 1 269 ? -10.554 8.657 1.796 1.00 30.28 559 SER A C 1
ATOM 1988 O O . SER A 1 269 ? -9.426 8.338 1.355 1.00 31.02 559 SER A O 1
ATOM 1991 N N . ALA A 1 270 ? -11.441 7.724 2.216 1.00 30.12 560 ALA A N 1
ATOM 1992 C CA . ALA A 1 270 ? -11.103 6.294 2.115 1.00 30.70 560 ALA A CA 1
ATOM 1993 C C . ALA A 1 270 ? -10.898 5.906 0.614 1.00 32.02 560 ALA A C 1
ATOM 1994 O O . ALA A 1 270 ? -9.974 5.163 0.311 1.00 31.08 560 ALA A O 1
ATOM 1996 N N . MET A 1 271 ? -11.683 6.531 -0.296 1.00 34.24 561 MET A N 1
ATOM 1997 C CA . MET A 1 271 ? -11.582 6.357 -1.756 1.00 37.28 561 MET A CA 1
ATOM 1998 C C . MET A 1 271 ? -10.158 6.716 -2.197 1.00 38.12 561 MET A C 1
ATOM 1999 O O . MET A 1 271 ? -9.520 5.905 -2.856 1.00 39.66 561 MET A O 1
ATOM 2004 N N . ALA A 1 272 ? -9.638 7.883 -1.771 1.00 37.37 562 ALA A N 1
ATOM 2005 C CA . ALA A 1 272 ? -8.279 8.317 -2.117 1.00 37.41 562 ALA A CA 1
ATOM 2006 C C . ALA A 1 272 ? -7.235 7.397 -1.515 1.00 36.45 562 ALA A C 1
ATOM 2007 O O . ALA A 1 272 ? -6.265 7.035 -2.168 1.00 36.24 562 ALA A O 1
ATOM 2009 N N . LEU A 1 273 ? -7.428 7.005 -0.244 1.00 36.07 563 LEU A N 1
ATOM 2010 C CA . LEU A 1 273 ? -6.481 6.154 0.443 1.00 35.21 563 LEU A CA 1
ATOM 2011 C C . LEU A 1 273 ? -6.287 4.805 -0.274 1.00 35.57 563 LEU A C 1
ATOM 2012 O O . LEU A 1 273 ? -5.139 4.393 -0.475 1.00 36.80 563 LEU A O 1
ATOM 2017 N N . VAL A 1 274 ? -7.373 4.165 -0.779 1.00 35.41 564 VAL A N 1
ATOM 2018 C CA . VAL A 1 274 ? -7.225 2.852 -1.423 1.00 36.98 564 VAL A CA 1
ATOM 2019 C C . VAL A 1 274 ? -6.641 2.898 -2.865 1.00 37.70 564 VAL A C 1
ATOM 2020 O O . VAL A 1 274 ? -6.268 1.861 -3.420 1.00 38.24 564 VAL A O 1
ATOM 2024 N N . LYS A 1 275 ? -6.585 4.089 -3.449 1.00 36.99 565 LYS A N 1
ATOM 2025 C CA . LYS A 1 275 ? -5.986 4.326 -4.767 1.00 37.33 565 LYS A CA 1
ATOM 2026 C C . LYS A 1 275 ? -4.530 4.838 -4.642 1.00 36.92 565 LYS A C 1
ATOM 2027 O O . LYS A 1 275 ? -3.891 5.113 -5.650 1.00 36.88 565 LYS A O 1
ATOM 2033 N N . HIS A 1 276 ? -4.015 4.988 -3.426 1.00 36.72 566 HIS A N 1
ATOM 2034 C CA . HIS A 1 276 ? -2.675 5.482 -3.181 1.00 37.29 566 HIS A CA 1
ATOM 2035 C C . HIS A 1 276 ? -1.615 4.446 -3.580 1.00 36.33 566 HIS A C 1
ATOM 2036 O O . HIS A 1 276 ? -1.555 3.323 -3.033 1.00 35.57 566 HIS A O 1
ATOM 2043 N N . SER A 1 277 ? -0.762 4.836 -4.565 1.00 35.84 567 SER A N 1
ATOM 2044 C CA . SER A 1 277 ? 0.325 3.966 -5.069 1.00 36.00 567 SER A CA 1
ATOM 2045 C C . SER A 1 277 ? 1.272 3.498 -3.972 1.00 35.84 567 SER A C 1
ATOM 2046 O O . SER A 1 277 ? 1.826 2.392 -4.072 1.00 36.62 567 SER A O 1
ATOM 2049 N N A VAL A 1 278 ? 1.435 4.292 -2.900 0.50 35.73 568 VAL A N 1
ATOM 2050 N N B VAL A 1 278 ? 1.443 4.295 -2.896 0.50 35.91 568 VAL A N 1
ATOM 2051 C CA A VAL A 1 278 ? 2.303 3.885 -1.786 0.50 36.34 568 VAL A CA 1
ATOM 2052 C CA B VAL A 1 278 ? 2.340 3.894 -1.800 0.50 36.69 568 VAL A CA 1
ATOM 2053 C C A VAL A 1 278 ? 1.803 2.594 -1.152 0.50 36.31 568 VAL A C 1
ATOM 2054 C C B VAL A 1 278 ? 1.809 2.675 -1.026 0.50 36.49 568 VAL A C 1
ATOM 2055 O O A VAL A 1 278 ? 2.584 1.678 -0.906 0.50 36.82 568 VAL A O 1
ATOM 2056 O O B VAL A 1 278 ? 2.597 1.901 -0.496 0.50 36.91 568 VAL A O 1
ATOM 2063 N N . LEU A 1 279 ? 0.487 2.501 -0.970 1.00 35.80 569 LEU A N 1
ATOM 2064 C CA . LEU A 1 279 ? -0.105 1.326 -0.348 1.00 35.03 569 LEU A CA 1
ATOM 2065 C C . LEU A 1 279 ? -0.215 0.203 -1.406 1.00 36.28 569 LEU A C 1
ATOM 2066 O O . LEU A 1 279 ? 0.105 -0.943 -1.104 1.00 36.98 569 LEU A O 1
ATOM 2071 N N . LEU A 1 280 ? -0.656 0.542 -2.649 1.00 37.57 570 LEU A N 1
ATOM 2072 C CA . LEU A 1 280 ? -0.821 -0.444 -3.720 1.00 40.01 570 LEU A CA 1
ATOM 2073 C C . LEU A 1 280 ? 0.455 -1.146 -4.128 1.00 41.51 570 LEU A C 1
ATOM 2074 O O . LEU A 1 280 ? 0.436 -2.352 -4.376 1.00 42.25 570 LEU A O 1
ATOM 2079 N N . SER A 1 281 ? 1.570 -0.418 -4.152 1.00 42.16 571 SER A N 1
ATOM 2080 C CA . SER A 1 281 ? 2.869 -0.996 -4.530 1.00 44.72 571 SER A CA 1
ATOM 2081 C C . SER A 1 281 ? 3.424 -1.961 -3.485 1.00 48.51 571 SER A C 1
ATOM 2082 O O . SER A 1 281 ? 4.215 -2.835 -3.816 1.00 49.17 571 SER A O 1
#

Organism: Homo sapiens (NCBI:txid9606)

Solvent-accessible surface area: 13715 Å² total; per-residue (Å²): 83,96,20,84,96,61,4,91,76,84,95,107,73,20,72,47,188,90,21,27,28,45,49,0,33,42,139,164,68,53,6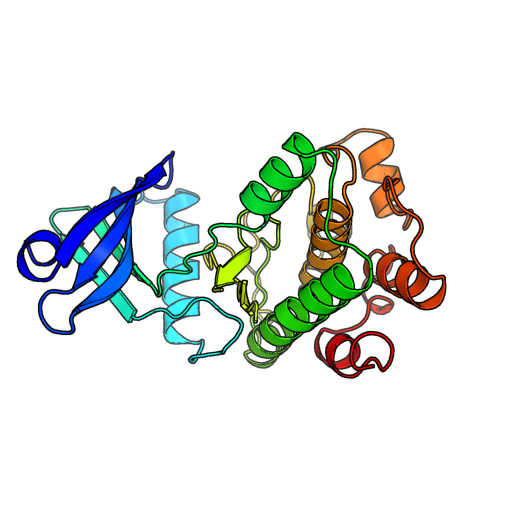0,63,17,16,1,59,101,23,152,143,32,138,81,70,27,84,77,48,56,36,33,103,22,26,100,101,0,25,85,45,22,40,129,36,65,14,8,16,98,76,73,24,41,24,72,32,136,104,37,67,0,16,6,36,38,47,10,89,22,33,14,0,30,98,15,34,68,79,27,180,163,92,177,43,59,15,134,36,78,78,0,45,48,0,0,21,16,0,0,93,0,0,83,32,0,26,64,71,68,2,0,0,27,10,2,34,12,52,9,0,60,0,23,163,228,41,51,4,22,0,5,69,10,6,25,3,9,108,63,104,56,41,102,38,41,152,24,24,34,74,15,34,1,51,12,9,101,122,134,61,64,105,58,3,30,30,9,1,0,2,7,0,0,0,0,0,3,18,1,0,22,19,139,128,11,28,127,116,44,135,133,8,96,78,7,13,99,7,123,47,33,221,41,83,32,145,18,41,124,118,0,34,94,6,3,100,54,0,0,58,74,56,15,120,161,5,20,45,2,132,50,0,16,158,62,79,26,13,91,127

Nearest PDB structures (foldseek):
  5vd5-assembly1_A  TM=9.933E-01  e=1.354E-48  Homo sapiens
  5vda-assembly1_A  TM=9.943E-01  e=5.139E-48  Homo sapiens
  5v5y-assembly1_A  TM=9.947E-01  e=6.593E-47  Homo sapiens
  2in6-assembly1_A  TM=9.738E-01  e=2.909E-44  Homo sapiens
  5vdk-assembly1_A  TM=9.581E-01  e=1.156E-37  Homo sapiens